Protein AF-A0A4Q4PNX0-F1 (afdb_monomer)

Sequence (276 aa):
MELFRDYTVEQALQHTYLMDIVLAFTSLHSASNASEASAVHEHVAAALHYQNRSITEFNETQSLVKISEESFDPVCLMTSLHTVATLVAALTPATPGEQLEPIVEIVKRVRTYALCLMDMVKGHRVWAEKSELKRITDSPTVLRIEEGHSFSADQMRELTDAILANIDLDDSETPFFRTTLEQLEKSYANNNGRSVISWLVLVEPIFFQKAELGETAALVILACWGTLSVILEDIWWSKYAGRRIVEELSSQLNGCDSRWNGIMQWCYKQARIHGL

Radius of gyration: 19.25 Å; Cα contacts (8 Å, |Δi|>4): 298; chains: 1; bounding box: 48×37×51 Å

Mean predicted aligned error: 5.27 Å

pLDDT: mean 89.48, std 10.84, range [45.41, 98.25]

Solvent-accessible surface area (backbone atoms only — not comparable to full-atom values): 14842 Å² total; per-residue (Å²): 99,64,72,59,52,54,53,52,52,58,48,21,77,77,30,67,31,36,34,26,36,52,51,13,43,53,24,43,54,50,22,76,69,45,85,49,64,68,55,20,24,53,21,41,52,50,15,53,52,24,43,51,46,15,53,49,50,45,54,66,56,45,82,77,51,75,90,41,77,85,49,44,60,56,50,51,52,38,43,53,46,47,26,52,37,52,46,46,54,64,66,47,64,49,48,94,87,56,76,68,73,60,66,64,59,53,51,51,55,30,27,52,39,49,42,52,48,50,50,49,44,63,77,38,42,76,48,47,72,67,32,67,65,46,54,52,66,69,27,65,76,52,51,65,64,66,87,72,65,88,65,49,76,66,59,53,48,52,51,48,51,55,53,46,65,60,42,56,82,45,70,87,53,37,68,61,53,49,55,51,44,52,39,39,51,48,22,21,57,78,46,78,50,37,42,51,71,63,19,56,66,63,52,60,73,65,54,53,54,41,34,71,72,60,37,61,71,45,49,49,51,50,30,46,53,18,28,47,33,35,68,42,34,102,41,72,65,40,36,49,44,12,30,48,46,33,58,59,48,45,68,75,53,56,90,50,70,73,80,50,47,67,61,51,53,50,33,34,61,73,46,64,60,82,91,130

InterPro domains:
  IPR053157 Sterol Uptake Control Transcription Regulator [PTHR47784] (3-267)

Organism: NCBI:txid119927

Structure (mmCIF, N/CA/C/O backbone):
data_AF-A0A4Q4PNX0-F1
#
_entry.id   AF-A0A4Q4PNX0-F1
#
loop_
_atom_site.group_PDB
_atom_site.id
_atom_site.type_symbol
_atom_site.label_atom_id
_atom_site.label_alt_id
_atom_site.label_comp_id
_atom_site.label_asym_id
_atom_site.label_entity_id
_atom_site.label_seq_id
_atom_site.pdbx_PDB_ins_code
_atom_site.Cartn_x
_atom_site.Cartn_y
_atom_site.Cartn_z
_atom_site.occupancy
_atom_site.B_iso_or_equiv
_atom_site.auth_seq_id
_atom_site.auth_comp_id
_atom_site.auth_asym_id
_atom_site.auth_atom_id
_atom_site.pdbx_PDB_model_num
ATOM 1 N N . MET A 1 1 ? -2.564 -12.761 12.593 1.00 62.00 1 MET A N 1
ATOM 2 C CA . MET A 1 1 ? -3.748 -12.141 11.957 1.00 62.00 1 MET A CA 1
ATOM 3 C C . MET A 1 1 ? -5.002 -12.253 12.819 1.00 62.00 1 MET A C 1
ATOM 5 O O . MET A 1 1 ? -5.692 -11.253 12.932 1.00 62.00 1 MET A O 1
ATOM 9 N N . GLU A 1 2 ? -5.287 -13.392 13.464 1.00 71.31 2 GLU A N 1
ATOM 10 C CA . GLU A 1 2 ? -6.499 -13.549 14.299 1.00 71.31 2 GLU A CA 1
ATOM 11 C C . GLU A 1 2 ? -6.568 -12.568 15.477 1.00 71.31 2 GLU A C 1
ATOM 13 O O . GLU A 1 2 ? -7.535 -11.828 15.562 1.00 71.31 2 GLU A O 1
ATOM 18 N N . LEU A 1 3 ? -5.505 -12.440 16.284 1.00 74.62 3 LEU A N 1
ATOM 19 C CA . LEU A 1 3 ? -5.456 -11.470 17.396 1.00 74.62 3 LEU A CA 1
ATOM 20 C C . LEU A 1 3 ? -5.754 -10.024 16.957 1.00 74.62 3 LEU A C 1
ATOM 22 O O . LEU A 1 3 ? -6.485 -9.307 17.628 1.00 74.62 3 LEU A O 1
ATOM 26 N N . PHE A 1 4 ? -5.210 -9.608 15.810 1.00 80.00 4 PHE A N 1
ATOM 27 C CA . PHE A 1 4 ? -5.442 -8.272 15.256 1.00 80.00 4 PHE A CA 1
ATOM 28 C C . PHE A 1 4 ? -6.890 -8.090 14.790 1.00 80.00 4 PHE A C 1
ATOM 30 O O . PHE A 1 4 ? -7.507 -7.063 15.068 1.00 80.00 4 PHE A O 1
ATOM 37 N N . ARG A 1 5 ? -7.442 -9.093 14.095 1.00 84.69 5 ARG A N 1
ATOM 38 C CA . ARG A 1 5 ? -8.838 -9.100 13.647 1.00 84.69 5 ARG A CA 1
ATOM 39 C C . ARG A 1 5 ? -9.789 -9.031 14.838 1.00 84.69 5 ARG A C 1
ATOM 41 O O . ARG A 1 5 ? -10.676 -8.187 14.843 1.00 84.69 5 ARG A O 1
ATOM 48 N N . ASP A 1 6 ? -9.599 -9.898 15.824 1.00 88.69 6 ASP A N 1
ATOM 49 C CA . ASP A 1 6 ? -10.513 -10.040 16.953 1.00 88.69 6 ASP A CA 1
ATOM 50 C C . ASP A 1 6 ? -10.515 -8.764 17.810 1.00 88.69 6 ASP A C 1
ATOM 52 O O . ASP A 1 6 ? -11.584 -8.234 18.109 1.00 88.69 6 ASP A O 1
ATOM 56 N N . TYR A 1 7 ? -9.335 -8.190 18.079 1.00 92.25 7 TYR A N 1
ATOM 57 C CA . TYR A 1 7 ? -9.222 -6.897 18.759 1.00 92.25 7 TYR A CA 1
ATOM 58 C C . TYR A 1 7 ? -9.883 -5.760 17.967 1.00 92.25 7 TYR A C 1
ATOM 60 O O . TYR A 1 7 ? -10.626 -4.957 18.526 1.00 92.25 7 TYR A O 1
ATOM 68 N N . THR A 1 8 ? -9.676 -5.709 16.647 1.00 92.62 8 THR A N 1
ATOM 69 C CA . THR A 1 8 ? -10.295 -4.684 15.791 1.00 92.62 8 THR A CA 1
ATOM 70 C C . THR A 1 8 ? -11.822 -4.771 15.830 1.00 92.62 8 THR A C 1
ATOM 72 O O . THR A 1 8 ? -12.490 -3.743 15.903 1.00 92.62 8 THR A O 1
ATOM 75 N N . VAL A 1 9 ? -12.385 -5.984 15.812 1.00 93.00 9 VAL A N 1
ATOM 76 C CA . VAL A 1 9 ? -13.836 -6.204 15.919 1.00 93.00 9 VAL A CA 1
ATOM 77 C C . VAL A 1 9 ? -14.357 -5.783 17.292 1.00 93.00 9 VAL A C 1
ATOM 79 O O . VAL A 1 9 ? -15.388 -5.119 17.364 1.00 93.00 9 VAL A O 1
ATOM 82 N N . GLU A 1 10 ? -13.647 -6.110 18.373 1.00 94.50 10 GLU A N 1
ATOM 83 C CA . GLU A 1 10 ? -14.020 -5.679 19.725 1.00 94.50 10 GLU A CA 1
ATOM 84 C C . GLU A 1 10 ? -14.077 -4.150 19.840 1.00 94.50 10 GLU A C 1
ATOM 86 O O . GLU A 1 10 ? -15.067 -3.607 20.332 1.00 94.50 10 GLU A O 1
ATOM 91 N N . GLN A 1 11 ? -13.061 -3.451 19.326 1.00 94.69 11 GLN A N 1
ATOM 92 C CA . GLN A 1 11 ? -13.038 -1.987 19.307 1.00 94.69 11 GLN A CA 1
ATOM 93 C C . GLN A 1 11 ? -14.143 -1.414 18.404 1.00 94.69 11 GLN A C 1
ATOM 95 O O . GLN A 1 11 ? -14.801 -0.440 18.767 1.00 94.69 11 GLN A O 1
ATOM 100 N N . ALA A 1 12 ? -14.406 -2.029 17.247 1.00 94.88 12 ALA A N 1
ATOM 101 C CA . ALA A 1 12 ? -15.453 -1.585 16.328 1.00 94.88 12 ALA A CA 1
ATOM 102 C C . ALA A 1 12 ? -16.851 -1.634 16.966 1.00 94.88 12 ALA A C 1
ATOM 104 O O . ALA A 1 12 ? -17.669 -0.752 16.725 1.00 94.88 12 ALA A O 1
ATOM 105 N N . LEU A 1 13 ? -17.130 -2.623 17.820 1.00 94.94 13 LEU A N 1
ATOM 106 C CA . LEU A 1 13 ? -18.407 -2.711 18.541 1.00 94.94 13 LEU A CA 1
ATOM 107 C C . LEU A 1 13 ? -18.620 -1.560 19.539 1.00 94.94 13 LEU A C 1
ATOM 109 O O . LEU A 1 13 ? -19.760 -1.285 19.909 1.00 94.94 13 LEU A O 1
ATOM 113 N N . GLN A 1 14 ? -17.546 -0.896 19.969 1.00 93.38 14 GLN A N 1
ATOM 114 C CA . GLN A 1 14 ? -17.582 0.220 20.919 1.00 93.38 14 GLN A CA 1
ATOM 115 C C . GLN A 1 14 ? -17.538 1.591 20.226 1.00 93.38 14 GLN A C 1
ATOM 117 O O . GLN A 1 14 ? -17.922 2.598 20.821 1.00 93.38 14 GLN A O 1
ATOM 122 N N . HIS A 1 15 ? -17.099 1.640 18.965 1.00 92.38 15 HIS A N 1
ATOM 123 C CA . HIS A 1 15 ? -16.857 2.876 18.226 1.00 92.38 15 HIS A CA 1
ATOM 124 C C . HIS A 1 15 ? -17.489 2.828 16.831 1.00 92.38 15 HIS A C 1
ATOM 126 O O . HIS A 1 15 ? -16.957 2.194 15.920 1.00 92.38 15 HIS A O 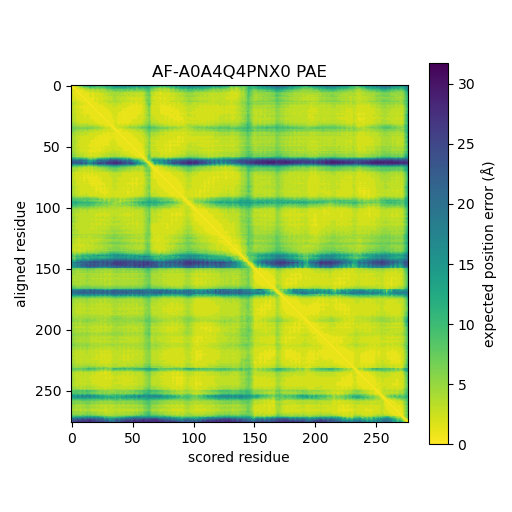1
ATOM 132 N N . THR A 1 16 ? -18.593 3.558 16.635 1.00 93.19 16 THR A N 1
ATOM 133 C CA . THR A 1 16 ? -19.356 3.567 15.371 1.00 93.19 16 THR A CA 1
ATOM 134 C C . THR A 1 16 ? -18.503 3.937 14.158 1.00 93.19 16 THR A C 1
ATOM 136 O O . THR A 1 16 ? -18.588 3.258 13.140 1.00 93.19 16 THR A O 1
ATOM 139 N N . TYR A 1 17 ? -17.624 4.941 14.271 1.00 93.88 17 TYR A N 1
ATOM 140 C CA . TYR A 1 17 ? -16.717 5.321 13.179 1.00 93.88 17 TYR A CA 1
ATOM 141 C C . TYR A 1 17 ? -15.802 4.158 12.757 1.00 93.88 17 TYR A C 1
ATOM 143 O O . TYR A 1 17 ? -15.576 3.919 11.572 1.00 93.88 17 TYR A O 1
ATOM 151 N N . LEU A 1 18 ? -15.317 3.371 13.725 1.00 95.50 18 LEU A N 1
ATOM 152 C CA . LEU A 1 18 ? -14.458 2.226 13.453 1.00 95.50 18 LEU A CA 1
ATOM 153 C C . LEU A 1 18 ? -15.264 1.079 12.829 1.00 95.50 18 LEU A C 1
ATOM 155 O O . LEU A 1 18 ? -14.784 0.431 11.900 1.00 95.50 18 LEU A O 1
ATOM 159 N N . MET A 1 19 ? -16.500 0.858 13.285 1.00 97.06 19 MET A N 1
ATOM 160 C CA . MET A 1 19 ? -17.413 -0.087 12.639 1.00 97.06 19 MET A CA 1
ATOM 161 C C . MET A 1 19 ? -17.673 0.288 11.180 1.00 97.06 19 MET A C 1
ATOM 163 O O . MET A 1 19 ? -17.564 -0.569 10.305 1.00 97.06 19 MET A O 1
ATOM 167 N N . ASP A 1 20 ? -17.957 1.560 10.900 1.00 97.75 20 ASP A N 1
ATOM 168 C CA . ASP A 1 20 ? -18.218 2.031 9.542 1.00 97.75 20 ASP A CA 1
ATOM 169 C C . ASP A 1 20 ? -17.012 1.757 8.624 1.00 97.75 20 ASP A C 1
ATOM 171 O O . ASP A 1 20 ? -17.170 1.140 7.570 1.00 97.75 20 ASP A O 1
ATOM 175 N N . ILE A 1 21 ? -15.775 2.075 9.025 1.00 97.69 21 ILE A N 1
ATOM 176 C CA . ILE A 1 21 ? -14.616 1.768 8.167 1.00 97.69 21 ILE A CA 1
ATOM 177 C C . ILE A 1 21 ? -14.330 0.258 8.036 1.00 97.69 21 ILE A C 1
ATOM 179 O O . ILE A 1 21 ? -13.861 -0.184 6.984 1.00 97.69 21 ILE A O 1
ATOM 183 N N . VAL A 1 22 ? -14.664 -0.567 9.037 1.00 97.44 22 VAL A N 1
ATOM 184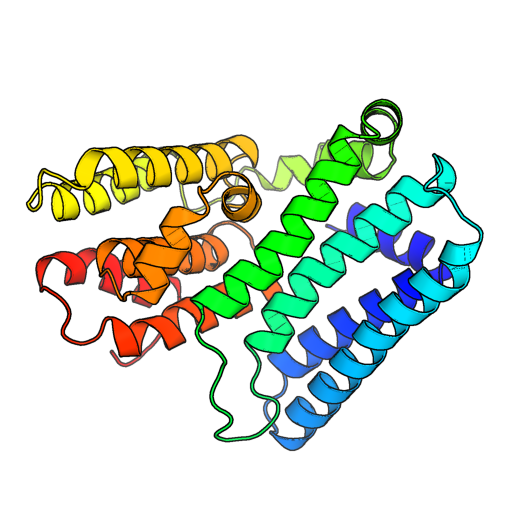 C CA . VAL A 1 22 ? -14.610 -2.040 8.918 1.00 97.44 22 VAL A CA 1
ATOM 185 C C . VAL A 1 22 ? -15.621 -2.546 7.879 1.00 97.44 22 VAL A C 1
ATOM 187 O O . VAL A 1 22 ? -15.288 -3.414 7.063 1.00 97.44 22 VAL A O 1
ATOM 190 N N . LEU A 1 23 ? -16.834 -1.987 7.850 1.00 98.06 23 LEU A N 1
ATOM 191 C CA . LEU A 1 23 ? -17.850 -2.304 6.841 1.00 98.06 23 LEU A CA 1
ATOM 192 C C . LEU A 1 23 ? -17.426 -1.840 5.443 1.00 98.06 23 LEU A C 1
ATOM 194 O O . LEU A 1 23 ? -17.623 -2.572 4.468 1.00 98.06 23 LEU A O 1
ATOM 198 N N . ALA A 1 24 ? -16.781 -0.676 5.338 1.00 98.19 24 ALA A N 1
ATOM 199 C CA . ALA A 1 24 ? -16.214 -0.199 4.082 1.00 98.19 24 ALA A CA 1
ATOM 200 C C . ALA A 1 24 ? -15.134 -1.153 3.552 1.00 98.19 24 ALA A C 1
ATOM 202 O O . ALA A 1 24 ? -15.189 -1.583 2.400 1.00 98.19 24 ALA A O 1
ATOM 203 N N . PHE A 1 25 ? -14.192 -1.551 4.410 1.00 96.62 25 PHE A N 1
ATOM 204 C CA . PHE A 1 25 ? -13.135 -2.503 4.068 1.00 96.62 25 PHE A CA 1
ATOM 205 C C . PHE A 1 25 ? -13.700 -3.867 3.640 1.00 96.62 25 PHE A C 1
ATOM 207 O O . PHE A 1 25 ? -13.246 -4.455 2.657 1.00 96.62 25 PHE A O 1
ATOM 214 N N . THR A 1 26 ? -14.738 -4.346 4.328 1.00 96.62 26 THR A N 1
ATOM 215 C CA . THR A 1 26 ? -15.442 -5.594 3.984 1.00 96.62 26 THR A CA 1
ATOM 216 C C . THR A 1 26 ? -16.161 -5.489 2.636 1.00 96.62 26 THR A C 1
ATOM 218 O O . THR A 1 26 ? -16.129 -6.426 1.832 1.00 96.62 26 THR A O 1
ATOM 221 N N . SER A 1 27 ? -16.774 -4.338 2.355 1.00 98.06 27 SER A N 1
ATOM 222 C CA . SER A 1 27 ? -17.423 -4.066 1.070 1.00 98.06 27 SER A CA 1
ATOM 223 C C . SER A 1 27 ? -16.395 -4.042 -0.065 1.00 98.06 27 SER A C 1
ATOM 225 O O . SER A 1 27 ? -16.607 -4.691 -1.081 1.00 98.06 27 SER A O 1
ATOM 227 N N . LEU A 1 28 ? -15.223 -3.428 0.131 1.00 97.81 28 LEU A N 1
ATOM 228 C CA . LEU A 1 28 ? -14.130 -3.447 -0.855 1.00 97.81 28 LEU A CA 1
ATOM 229 C C . LEU A 1 28 ? -13.565 -4.845 -1.096 1.00 97.81 28 LEU A C 1
ATOM 231 O O . LEU A 1 28 ? -13.286 -5.205 -2.237 1.00 97.81 28 LEU A O 1
ATOM 235 N N . HIS A 1 29 ? -13.433 -5.656 -0.045 1.00 96.25 29 HIS A N 1
ATOM 236 C CA . HIS A 1 29 ? -13.055 -7.055 -0.214 1.00 96.25 29 HIS A CA 1
ATOM 237 C C . HIS A 1 29 ? -14.083 -7.800 -1.078 1.00 96.25 29 HIS A C 1
ATOM 239 O O . HIS A 1 29 ? -13.706 -8.546 -1.982 1.00 96.25 29 HIS A O 1
ATOM 245 N N . SER A 1 30 ? -15.375 -7.554 -0.851 1.00 97.06 30 SER A N 1
ATOM 246 C CA . SER A 1 30 ? -16.456 -8.143 -1.649 1.00 97.06 30 SER A CA 1
ATOM 247 C C . SER A 1 30 ? -16.403 -7.663 -3.104 1.00 97.06 30 SER A C 1
ATOM 249 O O . SER A 1 30 ? -16.450 -8.490 -4.011 1.00 97.06 30 SER A O 1
ATOM 251 N N . ALA A 1 31 ? -16.188 -6.362 -3.337 1.00 96.06 31 ALA A N 1
ATOM 252 C CA . ALA A 1 31 ? -15.995 -5.793 -4.673 1.00 96.06 31 ALA A CA 1
ATOM 253 C C . ALA A 1 31 ? -14.809 -6.439 -5.408 1.00 96.06 31 ALA A C 1
ATOM 255 O O . ALA A 1 31 ? -14.945 -6.832 -6.561 1.00 96.06 31 ALA A O 1
ATOM 256 N N . SER A 1 32 ? -13.670 -6.622 -4.730 1.00 93.56 32 SER A N 1
ATOM 257 C CA . SER A 1 32 ? -12.453 -7.194 -5.330 1.00 93.56 32 SER A CA 1
ATOM 258 C C . SER A 1 32 ? -12.586 -8.662 -5.756 1.00 93.56 32 SER A C 1
ATOM 260 O O . SER A 1 32 ? -11.788 -9.143 -6.557 1.00 93.56 32 SER A O 1
ATOM 262 N N . ASN A 1 33 ? -13.584 -9.373 -5.220 1.00 93.50 33 ASN A N 1
ATOM 263 C CA . ASN A 1 33 ? -13.879 -10.766 -5.557 1.00 93.50 33 ASN A CA 1
ATOM 264 C C . ASN A 1 33 ? -15.117 -10.912 -6.458 1.00 93.50 33 ASN A C 1
ATOM 266 O O . ASN A 1 33 ? -15.418 -12.020 -6.907 1.00 93.50 33 ASN A O 1
ATOM 270 N N . ALA A 1 34 ? -15.862 -9.832 -6.702 1.00 93.12 34 ALA A N 1
ATOM 271 C CA . ALA A 1 34 ? -17.074 -9.880 -7.500 1.00 93.12 34 ALA A CA 1
ATOM 272 C C . ALA A 1 34 ? -16.738 -10.023 -8.991 1.00 93.12 34 ALA A C 1
ATOM 274 O O . ALA A 1 34 ? -15.851 -9.359 -9.518 1.00 93.12 34 ALA A O 1
ATOM 275 N N . SER A 1 35 ? -17.464 -10.906 -9.681 1.00 89.81 35 SER A N 1
ATOM 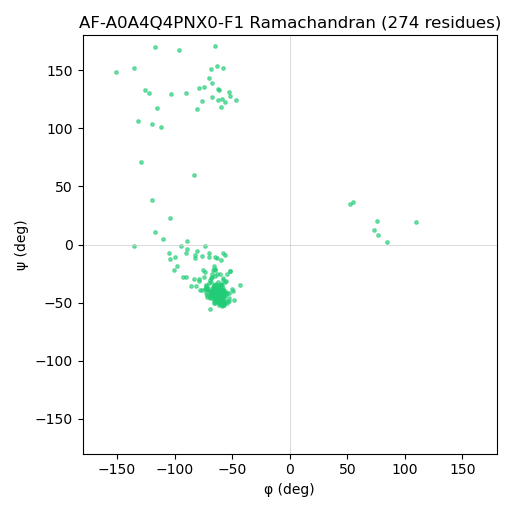276 C CA . SER A 1 35 ? -17.328 -11.095 -11.134 1.00 89.81 35 SER A CA 1
ATOM 277 C C . SER A 1 35 ? -18.310 -10.237 -11.936 1.00 89.81 35 SER A C 1
ATOM 279 O O . SER A 1 35 ? -18.025 -9.867 -13.070 1.00 89.81 35 SER A O 1
ATOM 281 N N . GLU A 1 36 ? -19.460 -9.905 -11.344 1.00 92.94 36 GLU A N 1
ATOM 282 C CA . GLU A 1 36 ? -20.518 -9.130 -11.992 1.00 92.94 36 GLU A CA 1
ATOM 283 C C . GLU A 1 36 ? -20.317 -7.630 -11.763 1.00 92.94 36 GLU A C 1
ATOM 285 O O . GLU A 1 36 ? -20.185 -7.179 -10.623 1.00 92.94 36 GLU A O 1
ATOM 290 N N . ALA A 1 37 ? -20.369 -6.838 -12.836 1.00 90.94 37 ALA A N 1
ATOM 291 C CA . ALA A 1 37 ? -20.155 -5.391 -12.767 1.00 90.94 37 ALA A CA 1
ATOM 292 C C . ALA A 1 37 ? -21.155 -4.673 -11.841 1.00 90.94 37 ALA A C 1
ATOM 294 O O . ALA A 1 37 ? -20.785 -3.719 -11.163 1.00 90.94 37 ALA A O 1
ATOM 295 N N . SER A 1 38 ? -22.407 -5.141 -11.772 1.00 92.75 38 SER A N 1
ATOM 296 C CA . SER A 1 38 ? -23.409 -4.585 -10.855 1.00 92.75 38 SER A CA 1
ATOM 297 C C . SER A 1 38 ? -23.042 -4.824 -9.389 1.00 92.75 38 SER A C 1
ATOM 299 O O . SER A 1 38 ? -23.172 -3.916 -8.577 1.00 92.75 38 SER A O 1
ATOM 301 N N . ALA A 1 39 ? -22.521 -6.009 -9.057 1.00 94.62 39 ALA A N 1
ATOM 302 C CA . ALA A 1 39 ? -22.091 -6.331 -7.699 1.00 94.62 39 ALA A CA 1
ATOM 303 C C . ALA A 1 39 ? -20.837 -5.538 -7.302 1.00 94.62 39 ALA A C 1
ATOM 305 O O . ALA A 1 39 ? -20.760 -5.033 -6.183 1.00 94.62 39 ALA A O 1
ATOM 306 N N . VAL A 1 40 ? -19.877 -5.368 -8.224 1.00 93.75 40 VAL A N 1
ATOM 307 C CA . VAL A 1 40 ? -18.722 -4.476 -8.013 1.00 93.75 40 VAL A CA 1
ATOM 308 C C . VAL A 1 40 ? -19.208 -3.062 -7.702 1.00 93.75 40 VAL A C 1
ATOM 310 O O . VAL A 1 40 ? -18.812 -2.492 -6.687 1.00 93.75 40 VAL A O 1
ATOM 313 N N . HIS A 1 41 ? -20.110 -2.525 -8.528 1.00 94.75 41 HIS A N 1
ATOM 314 C CA . HIS A 1 41 ? -20.667 -1.188 -8.349 1.00 94.75 41 HIS A CA 1
ATOM 315 C C . HIS A 1 41 ? -21.342 -1.013 -6.983 1.00 94.75 41 HIS A C 1
ATOM 317 O O . HIS A 1 41 ? -21.027 -0.074 -6.253 1.00 94.75 41 HIS A O 1
ATOM 323 N N . GLU A 1 42 ? -22.236 -1.933 -6.612 1.00 96.50 42 GLU A N 1
ATOM 324 C CA . GLU A 1 42 ? -22.947 -1.908 -5.330 1.00 96.50 42 GLU A CA 1
ATOM 325 C C . GLU A 1 42 ? -21.982 -1.932 -4.141 1.00 96.50 42 GLU A C 1
ATOM 327 O O . GLU A 1 42 ? -22.125 -1.149 -3.199 1.00 96.50 42 GLU A O 1
ATOM 332 N N . HIS A 1 43 ? -20.965 -2.793 -4.189 1.00 97.88 43 HIS A N 1
ATOM 333 C CA . HIS A 1 43 ? -19.988 -2.919 -3.117 1.00 97.88 43 HIS A CA 1
ATOM 334 C C . HIS A 1 43 ? -19.030 -1.725 -3.025 1.00 97.88 43 HIS A C 1
ATOM 336 O O . HIS A 1 43 ? -18.715 -1.295 -1.914 1.00 97.88 43 HIS A O 1
ATOM 342 N N . VAL A 1 44 ? -18.594 -1.148 -4.150 1.00 96.44 44 VAL A N 1
ATOM 343 C CA . VAL A 1 44 ? -17.790 0.085 -4.143 1.00 96.44 44 VAL A CA 1
ATOM 344 C C . VAL A 1 44 ? -18.621 1.262 -3.629 1.00 96.44 44 VAL A C 1
ATOM 346 O O . VAL A 1 44 ? -18.152 2.010 -2.772 1.00 96.44 44 VAL A O 1
ATOM 349 N N . ALA A 1 45 ? -19.877 1.398 -4.063 1.00 96.25 45 ALA A N 1
ATOM 350 C CA . ALA A 1 45 ? -20.778 2.437 -3.569 1.00 96.25 45 ALA A CA 1
ATOM 351 C C . ALA A 1 45 ? -21.022 2.309 -2.055 1.00 96.25 45 ALA A C 1
ATOM 353 O O . ALA A 1 45 ? -20.932 3.300 -1.326 1.00 96.25 45 ALA A O 1
ATOM 354 N N . ALA A 1 46 ? -21.258 1.088 -1.563 1.00 98.00 46 ALA A N 1
ATOM 355 C CA . ALA A 1 46 ? -21.373 0.815 -0.134 1.00 98.00 46 ALA A CA 1
ATOM 356 C C . ALA A 1 46 ? -20.079 1.166 0.615 1.00 98.00 46 ALA A C 1
ATOM 358 O O . ALA A 1 46 ? -20.130 1.803 1.667 1.00 98.00 46 ALA A O 1
ATOM 359 N N . ALA A 1 47 ? -18.918 0.810 0.061 1.00 98.00 47 ALA A N 1
ATOM 360 C CA . ALA A 1 47 ? -17.632 1.135 0.659 1.00 98.00 47 ALA A CA 1
ATOM 361 C C . ALA A 1 47 ? -17.417 2.642 0.812 1.00 98.00 47 ALA A C 1
ATOM 363 O O . ALA A 1 47 ? -17.069 3.095 1.900 1.00 98.00 47 ALA A O 1
ATOM 364 N N . LEU A 1 48 ? -17.666 3.418 -0.246 1.00 96.38 48 LEU A N 1
ATOM 365 C CA . LEU A 1 48 ? -17.540 4.877 -0.221 1.00 96.38 48 LEU A CA 1
ATOM 366 C C . LEU A 1 48 ? -18.524 5.511 0.768 1.00 96.38 48 LEU A C 1
ATOM 368 O O . LEU A 1 48 ? -18.156 6.423 1.508 1.00 96.38 48 LEU A O 1
ATOM 372 N N . HIS A 1 49 ? -19.758 5.002 0.829 1.00 97.62 49 HIS A N 1
ATOM 373 C CA . HIS A 1 49 ? -20.757 5.441 1.805 1.00 97.62 49 HIS A CA 1
ATOM 374 C C . HIS A 1 49 ? -20.274 5.243 3.244 1.00 97.62 49 HIS A C 1
ATOM 376 O O . HIS A 1 49 ? -20.252 6.193 4.026 1.00 97.62 49 HIS A O 1
ATOM 382 N N . TYR A 1 50 ? -19.840 4.032 3.589 1.00 98.25 50 TYR A N 1
ATOM 383 C CA . TYR A 1 50 ? -19.336 3.729 4.927 1.00 98.25 50 TYR A CA 1
ATOM 384 C C . TYR A 1 50 ? -18.031 4.469 5.249 1.00 98.25 50 TYR A C 1
ATOM 386 O O . TYR A 1 50 ? -17.850 4.935 6.370 1.00 98.25 50 TYR A O 1
ATOM 394 N N . GLN A 1 51 ? -17.143 4.655 4.271 1.00 96.50 51 GLN A N 1
ATOM 395 C CA . GLN A 1 51 ? -15.916 5.426 4.454 1.00 96.50 51 GLN A CA 1
ATOM 396 C C . GLN A 1 51 ? -16.220 6.894 4.789 1.00 96.50 51 GLN A C 1
ATOM 398 O O . GLN A 1 51 ? -15.652 7.444 5.732 1.00 96.50 51 GLN A O 1
ATOM 403 N N . ASN A 1 52 ? -17.148 7.518 4.060 1.00 95.56 52 ASN A N 1
ATOM 404 C CA . ASN A 1 52 ? -17.577 8.887 4.339 1.00 95.56 52 ASN A CA 1
ATOM 405 C C . ASN A 1 52 ? -18.244 8.993 5.713 1.00 95.56 52 ASN A C 1
ATOM 407 O O . ASN A 1 52 ? -17.921 9.900 6.476 1.00 95.56 52 ASN A O 1
ATOM 411 N N . ARG A 1 53 ? -19.116 8.038 6.059 1.00 96.12 53 ARG A N 1
ATOM 412 C CA . ARG A 1 53 ? -19.759 7.991 7.378 1.00 96.12 53 ARG A CA 1
ATOM 413 C C . ARG A 1 53 ? -18.760 7.860 8.521 1.00 96.12 53 ARG A C 1
ATOM 415 O O . ARG A 1 53 ? -18.875 8.620 9.471 1.00 96.12 53 ARG A O 1
ATOM 422 N N . SER A 1 54 ? -17.754 6.995 8.395 1.00 95.31 54 SER A N 1
ATOM 423 C CA . SER A 1 54 ? -16.676 6.866 9.385 1.00 95.31 54 SER A CA 1
ATOM 424 C C . SER A 1 54 ? -16.023 8.219 9.693 1.00 95.31 54 SER A C 1
ATOM 426 O O . SER A 1 54 ? -15.917 8.607 10.855 1.00 95.31 54 SER A O 1
ATOM 428 N N . ILE A 1 55 ? -15.663 8.988 8.656 1.00 91.94 55 ILE A N 1
ATOM 429 C CA . ILE A 1 55 ? -15.059 10.321 8.817 1.00 91.94 55 ILE A CA 1
ATOM 430 C C . ILE A 1 55 ? -16.053 11.317 9.418 1.00 91.94 55 ILE A C 1
ATOM 432 O O . ILE A 1 55 ? -15.678 12.086 10.302 1.00 91.94 55 ILE A O 1
ATOM 436 N N . THR A 1 56 ? -17.303 11.332 8.950 1.00 92.06 56 THR A N 1
ATOM 437 C CA . THR A 1 56 ? -18.340 12.233 9.471 1.00 92.06 56 THR A CA 1
ATOM 438 C C . THR A 1 56 ? -18.603 11.975 10.950 1.00 92.06 56 THR A C 1
ATOM 440 O O . THR A 1 56 ? -18.492 12.902 11.742 1.00 92.06 56 THR A O 1
ATOM 443 N N . GLU A 1 57 ? -18.859 10.727 11.338 1.00 89.06 57 GLU A N 1
ATOM 444 C CA . GLU A 1 57 ? -19.099 10.322 12.727 1.00 89.06 57 GLU A CA 1
ATOM 445 C C . GLU A 1 57 ? -17.898 10.648 13.616 1.00 89.06 57 GLU A C 1
ATOM 447 O O . GLU A 1 57 ? -18.046 11.192 14.714 1.00 89.06 57 GLU A O 1
ATOM 452 N N . PHE A 1 58 ? -16.684 10.376 13.127 1.00 88.00 58 PHE A N 1
ATOM 453 C CA . PHE A 1 58 ? -15.461 10.754 13.821 1.00 88.00 58 PHE A CA 1
ATOM 454 C C . PHE A 1 58 ? -15.400 12.270 14.044 1.00 88.00 58 PHE A C 1
ATOM 456 O O . PHE A 1 58 ? -15.238 12.709 15.180 1.00 88.00 58 PHE A O 1
ATOM 463 N N . ASN A 1 59 ? -15.612 13.075 13.000 1.00 86.00 59 ASN A N 1
ATOM 464 C CA . ASN A 1 59 ? -15.557 14.538 13.069 1.00 86.00 59 ASN A CA 1
ATOM 465 C C . ASN A 1 59 ? -16.664 15.150 13.945 1.00 86.00 59 ASN A C 1
ATOM 467 O O . ASN A 1 59 ? -16.408 16.093 14.696 1.00 86.00 59 ASN A O 1
ATOM 471 N N . GLU A 1 60 ? -17.886 14.621 13.878 1.00 81.94 60 GLU A N 1
ATOM 472 C CA . GLU A 1 60 ? -19.018 15.057 14.704 1.00 81.94 60 GLU A CA 1
ATOM 473 C C . GLU A 1 60 ? -18.739 14.794 16.187 1.00 81.94 60 GLU A C 1
ATOM 475 O O . GLU A 1 60 ? -18.913 15.683 17.029 1.00 81.94 60 GLU A O 1
ATOM 480 N N . THR A 1 61 ? -18.176 13.623 16.490 1.00 67.19 61 THR A N 1
ATOM 481 C CA . THR A 1 61 ? -17.711 13.264 17.836 1.00 67.19 61 THR A CA 1
ATOM 482 C C . THR A 1 61 ? -16.494 14.106 18.268 1.00 67.19 61 THR A C 1
ATOM 484 O O . THR A 1 61 ? -16.295 14.376 19.455 1.00 67.19 61 THR A O 1
ATOM 487 N N . GLN A 1 62 ? -15.682 14.583 17.317 1.00 64.00 62 GLN A N 1
ATOM 488 C CA . GLN A 1 62 ? -14.429 15.307 17.562 1.00 64.00 62 GLN A CA 1
ATOM 489 C C . GLN A 1 62 ? -14.555 16.799 17.859 1.00 64.00 62 GLN A C 1
ATOM 491 O O . GLN A 1 62 ? -13.584 17.393 18.334 1.00 64.00 62 GLN A O 1
ATOM 496 N N . SER A 1 63 ? -15.730 17.412 17.713 1.00 55.84 63 SER A N 1
ATOM 497 C CA . SER A 1 63 ? -15.937 18.751 18.287 1.00 55.84 63 SER A CA 1
ATOM 498 C C . SER A 1 63 ? -15.743 18.771 19.823 1.00 55.84 63 SER A C 1
ATOM 500 O O . SER A 1 63 ? -15.576 19.847 20.402 1.00 55.84 63 SER A O 1
ATOM 502 N N . LEU A 1 64 ? -15.683 17.596 20.484 1.00 50.03 64 LEU A N 1
ATOM 503 C CA . LEU A 1 64 ? -15.571 17.445 21.941 1.00 50.03 64 LEU A CA 1
ATOM 504 C C . LEU A 1 64 ? -14.550 16.397 22.458 1.00 50.03 64 LEU A C 1
ATOM 506 O O . LEU A 1 64 ? -14.371 16.317 23.674 1.00 50.03 64 LEU A O 1
ATOM 510 N N . VAL A 1 65 ? -13.827 15.642 21.615 1.00 53.62 65 VAL A N 1
ATOM 511 C CA . VAL A 1 65 ? -12.834 14.640 22.079 1.00 53.62 65 VAL A CA 1
ATOM 512 C C . VAL A 1 65 ? -11.429 14.963 21.566 1.00 53.62 65 VAL A C 1
ATOM 514 O O . VAL A 1 65 ? -11.084 14.706 20.416 1.00 53.62 65 VAL A O 1
ATOM 517 N N . LYS A 1 66 ? -10.574 15.495 22.450 1.00 70.50 66 LYS A N 1
ATOM 518 C CA . LYS A 1 66 ? -9.115 15.425 22.267 1.00 70.50 66 LYS A CA 1
ATOM 519 C C . LYS A 1 66 ? -8.725 13.947 22.265 1.00 70.50 66 LYS A C 1
ATOM 521 O O . LYS A 1 66 ? -9.173 13.242 23.168 1.00 70.50 66 LYS A O 1
ATOM 526 N N . ILE A 1 67 ? -7.897 13.502 21.310 1.00 82.44 67 ILE A N 1
ATOM 527 C CA . ILE A 1 67 ? -7.323 12.144 21.336 1.00 82.44 67 ILE A CA 1
ATOM 528 C C . ILE A 1 67 ? -6.801 11.891 22.754 1.00 82.44 67 ILE A C 1
ATOM 530 O O . ILE A 1 67 ? -6.038 12.691 23.304 1.00 82.44 67 ILE A O 1
ATOM 534 N N . SER A 1 68 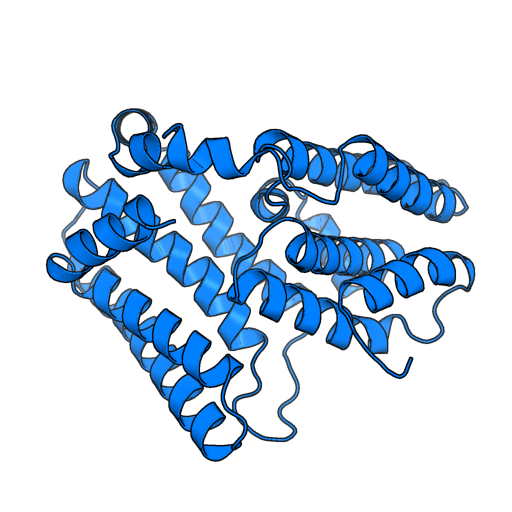? -7.295 10.817 23.350 1.00 87.69 68 SER A N 1
ATOM 535 C CA . SER A 1 68 ? -7.019 10.383 24.712 1.00 87.69 68 SER A CA 1
ATOM 536 C C . SER A 1 68 ? -6.321 9.030 24.679 1.00 87.69 68 SER A C 1
ATOM 538 O O . SER A 1 68 ? -6.281 8.370 23.643 1.00 87.69 68 SER A O 1
ATOM 540 N N . GLU A 1 69 ? -5.812 8.587 25.824 1.00 89.44 69 GLU A N 1
ATOM 541 C CA . GLU A 1 69 ? -5.225 7.249 25.952 1.00 89.44 69 GLU A CA 1
ATOM 542 C C . GLU A 1 69 ? -6.227 6.141 25.574 1.00 89.44 69 GLU A C 1
ATOM 544 O O . GLU A 1 69 ? -5.854 5.191 24.898 1.00 89.44 69 GLU A O 1
ATOM 549 N N . GLU A 1 70 ? -7.510 6.302 25.919 1.00 88.19 70 GLU A N 1
ATOM 550 C CA . GLU A 1 70 ? -8.576 5.330 25.615 1.00 88.19 70 GLU A CA 1
ATOM 551 C C . GLU A 1 70 ? -8.973 5.306 24.133 1.00 88.19 70 GLU A C 1
ATOM 553 O O . GLU A 1 70 ? -9.300 4.255 23.593 1.00 88.19 70 GLU A O 1
ATOM 558 N N . SER A 1 71 ? -8.943 6.459 23.458 1.00 88.50 71 SER A N 1
ATOM 559 C CA . SER A 1 71 ? -9.321 6.563 22.040 1.00 88.50 71 SER A CA 1
ATOM 560 C C . SER A 1 71 ? -8.147 6.347 21.084 1.00 88.50 71 SER A C 1
ATOM 562 O O . SER A 1 71 ? -8.356 6.255 19.876 1.00 88.50 71 SER A O 1
ATOM 564 N N . PHE A 1 72 ? -6.918 6.244 21.595 1.00 92.50 72 PHE A N 1
ATOM 565 C CA . PHE A 1 72 ? -5.713 6.144 20.776 1.00 92.50 72 PHE A CA 1
ATOM 566 C C . PHE A 1 72 ? -5.741 4.932 19.829 1.00 92.50 72 PHE A C 1
ATOM 568 O O . PHE A 1 72 ? -5.565 5.099 18.620 1.00 92.50 72 PHE A O 1
ATOM 575 N N . ASP A 1 73 ? -6.017 3.733 20.349 1.00 94.44 73 ASP A N 1
ATOM 576 C CA . ASP A 1 73 ? -6.032 2.498 19.552 1.00 94.44 73 ASP A CA 1
ATOM 577 C C . ASP A 1 73 ? -7.156 2.480 18.501 1.00 94.44 73 ASP A C 1
ATOM 579 O O . ASP A 1 73 ? -6.854 2.272 17.320 1.00 94.44 73 ASP A O 1
ATOM 583 N N . PRO A 1 74 ? -8.423 2.775 18.851 1.00 93.94 74 PRO A N 1
ATOM 584 C CA . PRO A 1 74 ? -9.502 2.914 17.875 1.00 93.94 74 PRO A CA 1
ATOM 585 C C . PRO A 1 74 ? -9.199 3.887 16.732 1.00 93.94 74 PRO A C 1
ATOM 587 O O . PRO A 1 74 ? -9.486 3.589 15.572 1.00 93.94 74 PRO A O 1
ATOM 590 N N . VAL A 1 75 ? -8.587 5.039 17.030 1.00 93.19 75 VAL A N 1
ATOM 591 C CA . VAL A 1 75 ? -8.256 6.046 16.012 1.00 93.19 75 VAL A CA 1
ATOM 592 C C . VAL A 1 75 ? -7.085 5.591 15.142 1.00 93.19 75 VAL A C 1
ATOM 594 O O . VAL A 1 75 ? -7.116 5.792 13.923 1.00 93.19 75 VAL A O 1
ATOM 597 N N . CYS A 1 76 ? -6.087 4.912 15.716 1.00 94.25 76 CYS A N 1
ATOM 598 C CA . CYS A 1 76 ? -5.015 4.268 14.951 1.00 94.25 76 CYS A CA 1
ATOM 599 C C . CYS A 1 76 ? -5.567 3.208 13.990 1.00 94.25 76 CYS A C 1
ATOM 601 O O . CYS A 1 76 ? -5.206 3.203 12.809 1.00 94.25 76 CYS A O 1
ATOM 603 N N . LEU A 1 77 ? -6.468 2.344 14.466 1.00 95.06 77 LEU A N 1
ATOM 604 C CA . LEU A 1 77 ? -7.127 1.319 13.655 1.00 95.06 77 LEU A CA 1
ATOM 605 C C . LEU A 1 77 ? -7.952 1.941 12.532 1.00 95.06 77 LEU A C 1
ATOM 607 O O . LEU A 1 77 ? -7.789 1.562 11.372 1.00 95.06 77 LEU A O 1
ATOM 611 N N . MET A 1 78 ? -8.780 2.935 12.860 1.00 94.25 78 MET A N 1
ATOM 612 C CA . MET A 1 78 ? -9.601 3.645 11.885 1.00 94.25 78 MET A CA 1
ATOM 613 C C . MET A 1 78 ? -8.723 4.269 10.793 1.00 94.25 78 MET A C 1
ATOM 615 O O . MET A 1 78 ? -8.957 4.044 9.608 1.00 94.25 78 MET A O 1
ATOM 619 N N . THR A 1 79 ? -7.671 4.995 11.177 1.00 94.00 79 THR A N 1
ATOM 620 C CA . THR A 1 79 ? -6.752 5.657 10.235 1.00 94.00 79 THR A CA 1
ATOM 621 C C . THR A 1 79 ? -6.023 4.643 9.346 1.00 94.00 79 THR A C 1
ATOM 623 O O . THR A 1 79 ? -5.885 4.845 8.136 1.00 94.00 79 THR A O 1
ATOM 626 N N . SER A 1 80 ? -5.602 3.513 9.919 1.00 93.44 80 SER A N 1
ATOM 627 C CA . SER A 1 80 ? -4.962 2.421 9.176 1.00 93.44 80 SER A CA 1
ATOM 628 C C . SER A 1 80 ? -5.921 1.804 8.153 1.00 93.44 80 SER A C 1
ATOM 630 O O . SER A 1 80 ? -5.566 1.643 6.985 1.00 93.44 80 SER A O 1
ATOM 632 N N . LEU A 1 81 ? -7.166 1.524 8.552 1.00 95.38 81 LEU A N 1
ATOM 633 C CA . LEU A 1 81 ? -8.190 0.995 7.652 1.00 95.38 81 LEU A CA 1
ATOM 634 C C . LEU A 1 81 ? -8.585 2.008 6.573 1.00 95.38 81 LEU A C 1
ATOM 636 O O . LEU A 1 81 ? -8.760 1.612 5.427 1.00 95.38 81 LEU A O 1
ATOM 640 N N . HIS A 1 82 ? -8.639 3.307 6.880 1.00 95.19 82 HIS A N 1
ATOM 641 C CA . HIS A 1 82 ? -8.840 4.355 5.875 1.00 95.19 82 HIS A CA 1
ATOM 642 C C . HIS A 1 82 ? -7.713 4.409 4.848 1.00 95.19 82 HIS A C 1
ATOM 644 O O . HIS A 1 82 ? -7.994 4.582 3.662 1.00 95.19 82 HIS A O 1
ATOM 650 N N . THR A 1 83 ? -6.463 4.225 5.277 1.00 94.38 83 THR A N 1
ATOM 651 C CA . THR A 1 83 ? -5.299 4.170 4.379 1.00 94.38 83 THR A CA 1
ATOM 652 C C . THR A 1 83 ? -5.491 3.069 3.335 1.00 94.38 83 THR A C 1
ATOM 654 O O . THR A 1 83 ? -5.396 3.319 2.132 1.00 94.38 83 THR A O 1
ATOM 657 N N . VAL A 1 84 ? -5.842 1.863 3.788 1.00 94.62 84 VAL A N 1
ATOM 658 C CA . VAL A 1 84 ? -6.038 0.700 2.914 1.00 94.62 84 VAL A CA 1
ATOM 659 C C . VAL A 1 84 ? -7.315 0.819 2.081 1.00 94.62 84 VAL A C 1
ATOM 661 O O . VAL A 1 84 ? -7.286 0.577 0.877 1.00 94.62 84 VAL A O 1
ATOM 664 N N . ALA A 1 85 ? -8.431 1.222 2.690 1.00 96.12 85 ALA A N 1
ATOM 665 C CA . ALA A 1 85 ? -9.709 1.367 2.001 1.00 96.12 85 ALA A CA 1
ATOM 666 C C . ALA A 1 85 ? -9.630 2.419 0.889 1.00 96.12 85 ALA A C 1
ATOM 668 O O . ALA A 1 85 ? -10.115 2.176 -0.209 1.00 96.12 85 ALA A O 1
ATOM 669 N N . THR A 1 86 ? -8.947 3.543 1.130 1.00 95.00 86 THR A N 1
ATOM 670 C CA . THR A 1 86 ? -8.715 4.574 0.105 1.00 95.00 86 THR A CA 1
ATOM 671 C C . THR A 1 86 ? -7.919 4.020 -1.072 1.00 95.00 86 THR A C 1
ATOM 673 O O . THR A 1 86 ? -8.295 4.253 -2.218 1.00 95.00 86 THR A O 1
ATOM 676 N N . LEU A 1 87 ? -6.847 3.265 -0.802 1.00 95.69 87 LEU A N 1
ATOM 677 C CA . LEU A 1 87 ? -6.033 2.644 -1.846 1.00 95.69 87 LEU A CA 1
ATOM 678 C C . LEU A 1 87 ? -6.861 1.666 -2.689 1.00 95.69 87 LEU A C 1
ATOM 680 O O . LEU A 1 87 ? -6.857 1.744 -3.913 1.00 95.69 87 LEU A O 1
ATOM 684 N N . VAL A 1 88 ? -7.584 0.750 -2.041 1.00 96.12 88 VAL A N 1
ATOM 685 C CA . VAL A 1 88 ? -8.351 -0.286 -2.743 1.00 96.12 88 VAL A CA 1
ATOM 686 C C . VAL A 1 88 ? -9.536 0.311 -3.500 1.00 96.12 88 VAL A C 1
ATOM 688 O O . VAL A 1 88 ? -9.755 -0.071 -4.647 1.00 96.12 88 VAL A O 1
ATOM 691 N N . ALA A 1 89 ? -10.271 1.255 -2.906 1.00 95.06 89 ALA A N 1
ATOM 692 C CA . ALA A 1 89 ? -11.385 1.932 -3.567 1.00 95.06 89 ALA A CA 1
ATOM 693 C C . ALA A 1 89 ? -10.917 2.655 -4.835 1.00 95.06 89 ALA A C 1
ATOM 695 O O . ALA A 1 89 ? -11.492 2.451 -5.897 1.00 95.06 89 ALA A O 1
ATOM 696 N N . ALA A 1 90 ? -9.820 3.414 -4.751 1.00 94.75 90 ALA A N 1
ATOM 697 C CA . ALA A 1 90 ? -9.277 4.147 -5.892 1.00 94.75 90 ALA A CA 1
ATOM 698 C C . ALA A 1 90 ? -8.720 3.238 -7.002 1.00 94.75 90 ALA A C 1
ATOM 700 O O . ALA A 1 90 ? -8.618 3.666 -8.144 1.00 94.75 90 ALA A O 1
ATOM 701 N N . LEU A 1 91 ? -8.361 1.990 -6.686 1.00 94.88 91 LEU A N 1
ATOM 702 C CA . LEU A 1 91 ? -7.876 1.001 -7.656 1.00 94.88 91 LEU A CA 1
ATOM 703 C C . LEU A 1 91 ? -8.979 0.076 -8.194 1.00 94.88 91 LEU A C 1
ATOM 705 O O . LEU A 1 91 ? -8.694 -0.783 -9.035 1.00 94.88 91 LEU A O 1
ATOM 709 N N . THR A 1 92 ? -10.218 0.233 -7.720 1.00 93.69 92 THR A N 1
ATOM 710 C CA . THR A 1 92 ? -11.370 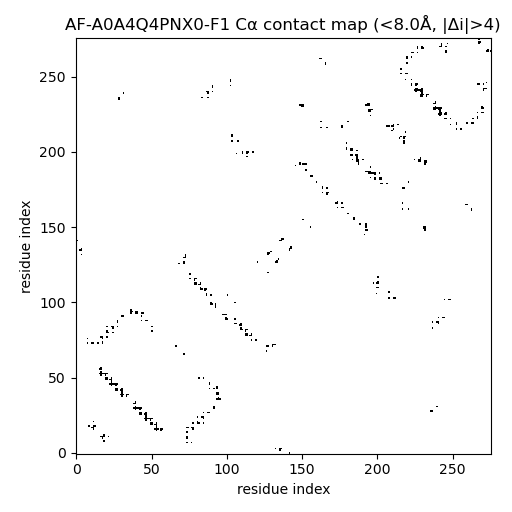-0.592 -8.100 1.00 93.69 92 THR A CA 1
ATOM 711 C C . THR A 1 92 ? -12.359 0.245 -8.909 1.00 93.69 92 THR A C 1
ATOM 713 O O . THR A 1 92 ? -13.121 1.001 -8.311 1.00 93.69 92 THR A O 1
ATOM 716 N N . PRO A 1 93 ? -12.381 0.109 -10.249 1.00 89.88 93 PRO A N 1
ATOM 717 C CA . PRO A 1 93 ? -13.373 0.776 -11.086 1.00 89.88 93 PRO A CA 1
ATOM 718 C C . PRO A 1 93 ? -14.788 0.394 -10.631 1.00 89.88 93 PRO A C 1
ATOM 720 O O . PRO A 1 93 ? -15.131 -0.789 -10.596 1.00 89.88 93 PRO A O 1
ATOM 723 N N . ALA A 1 94 ? -15.610 1.380 -10.276 1.00 87.38 94 ALA A N 1
ATOM 724 C CA . ALA A 1 94 ? -16.987 1.162 -9.846 1.00 87.38 94 ALA A CA 1
ATOM 725 C C . ALA A 1 94 ? -17.905 0.843 -11.030 1.00 87.38 94 ALA A C 1
ATOM 727 O O . ALA A 1 94 ? -18.983 0.279 -10.840 1.00 87.38 94 ALA A O 1
ATOM 728 N N . THR A 1 95 ? -17.513 1.226 -12.247 1.00 87.81 95 THR A N 1
ATOM 729 C CA . THR A 1 95 ? -18.261 0.941 -13.476 1.00 87.81 95 THR A CA 1
ATOM 730 C C . THR A 1 95 ? -17.353 0.455 -14.611 1.00 87.81 95 THR A C 1
ATOM 732 O O . THR A 1 95 ? -16.172 0.809 -14.661 1.00 87.81 95 THR A O 1
ATOM 735 N N . PRO A 1 96 ? -17.870 -0.361 -15.553 1.00 83.00 96 PRO A N 1
ATOM 736 C CA . PRO A 1 96 ? -17.090 -0.795 -16.708 1.00 83.00 96 PRO A CA 1
ATOM 737 C C . PRO A 1 96 ? -16.601 0.395 -17.542 1.00 83.00 96 PRO A C 1
ATOM 739 O O . PRO A 1 96 ? -17.401 1.208 -18.000 1.00 83.00 96 PRO A O 1
ATOM 742 N N . GLY A 1 97 ? -15.290 0.466 -17.776 1.00 81.44 97 GLY A N 1
ATOM 743 C CA . GLY A 1 97 ? -14.668 1.527 -18.575 1.00 81.44 97 GLY A CA 1
ATOM 744 C C . GLY A 1 97 ? -14.355 2.816 -17.812 1.00 81.44 97 GLY A C 1
ATOM 745 O O . GLY A 1 97 ? -13.852 3.758 -18.422 1.00 81.44 97 GLY A O 1
ATOM 746 N N . GLU A 1 98 ? -14.612 2.867 -16.503 1.00 86.81 98 GLU A N 1
ATOM 747 C CA . GLU A 1 98 ? -14.128 3.952 -15.652 1.00 86.81 98 GLU A CA 1
ATOM 748 C C . GLU A 1 98 ? -12.596 3.973 -15.646 1.00 86.81 98 GLU A C 1
ATOM 750 O O . GLU A 1 98 ? -11.940 2.970 -15.354 1.00 86.81 98 GLU A O 1
ATOM 755 N N . GLN A 1 99 ? -12.031 5.124 -16.009 1.00 86.50 99 GLN A N 1
ATOM 756 C CA . GLN A 1 99 ? -10.593 5.346 -15.949 1.00 86.50 99 GLN A CA 1
ATOM 757 C C . GLN A 1 99 ? -10.193 5.647 -14.514 1.00 86.50 99 GLN A C 1
ATOM 759 O O . GLN A 1 99 ? -10.829 6.462 -13.844 1.00 86.50 99 GLN A O 1
ATOM 764 N N . LEU A 1 100 ? -9.120 5.005 -14.064 1.00 89.31 100 LEU A N 1
ATOM 765 C CA . LEU A 1 100 ? -8.549 5.320 -12.769 1.00 89.31 100 LEU A CA 1
ATOM 766 C C . LEU A 1 100 ? -7.927 6.718 -12.781 1.00 89.31 100 LEU A C 1
ATOM 768 O O . LEU A 1 100 ? -7.411 7.192 -13.795 1.00 89.31 100 LEU A O 1
ATOM 772 N N . GLU A 1 101 ? -7.921 7.352 -11.611 1.00 90.38 101 GLU A N 1
ATOM 773 C CA . GLU A 1 101 ? -7.011 8.466 -11.366 1.00 90.38 101 GLU A CA 1
ATOM 774 C C . GLU A 1 101 ? -5.554 8.003 -11.579 1.00 90.38 101 GLU A C 1
ATOM 776 O O . GLU A 1 101 ? -5.240 6.828 -11.353 1.00 90.38 101 GLU A O 1
ATOM 781 N N . PRO A 1 102 ? -4.631 8.904 -11.966 1.00 93.19 102 PRO A N 1
ATOM 782 C CA . PRO A 1 102 ? -3.223 8.551 -12.081 1.00 93.19 102 PRO A CA 1
ATOM 783 C C . PRO A 1 102 ? -2.707 7.898 -10.793 1.00 93.19 102 PRO A C 1
ATOM 785 O O . PRO A 1 102 ? -2.890 8.438 -9.701 1.00 93.19 102 PRO A O 1
ATOM 788 N N . ILE A 1 103 ? -2.011 6.762 -10.919 1.00 95.25 103 ILE A N 1
ATOM 789 C CA . ILE A 1 103 ? -1.493 5.990 -9.774 1.00 95.25 103 ILE A CA 1
ATOM 790 C C . ILE A 1 103 ? -0.715 6.864 -8.789 1.00 95.25 103 ILE A C 1
ATOM 792 O O . ILE A 1 103 ? -0.837 6.691 -7.578 1.00 95.25 103 ILE A O 1
ATOM 796 N N . VAL A 1 104 ? 0.054 7.831 -9.292 1.00 95.56 104 VAL A N 1
ATOM 797 C CA . VAL A 1 104 ? 0.843 8.738 -8.454 1.00 95.56 104 VAL A CA 1
ATOM 798 C C . VAL A 1 104 ? -0.047 9.566 -7.516 1.00 95.56 104 VAL A C 1
ATOM 800 O O . VAL A 1 104 ? 0.274 9.698 -6.335 1.00 95.56 104 VAL A O 1
ATOM 803 N N . GLU A 1 105 ? -1.202 10.043 -7.987 1.00 95.06 105 GLU A N 1
ATOM 804 C CA . GLU A 1 105 ? -2.167 10.789 -7.166 1.00 95.06 105 GLU A CA 1
ATOM 805 C C . GLU A 1 105 ? -2.851 9.897 -6.127 1.00 95.06 105 GLU A C 1
ATOM 807 O O . GLU A 1 105 ? -2.998 10.286 -4.963 1.00 95.06 105 GLU A O 1
ATOM 812 N N . ILE A 1 106 ? -3.196 8.664 -6.512 1.00 95.50 106 ILE A N 1
ATOM 813 C CA . ILE A 1 106 ? -3.742 7.666 -5.585 1.00 95.50 106 ILE A CA 1
ATOM 814 C C . ILE A 1 106 ? -2.740 7.408 -4.453 1.00 95.50 106 ILE A C 1
ATOM 816 O O . ILE A 1 106 ? -3.084 7.493 -3.272 1.00 95.50 106 ILE A O 1
ATOM 820 N N . VAL A 1 107 ? -1.475 7.150 -4.793 1.00 95.69 107 VAL A N 1
ATOM 821 C CA . VAL A 1 107 ? -0.419 6.865 -3.813 1.00 95.69 107 VAL A CA 1
ATOM 822 C C . VAL A 1 107 ? -0.127 8.084 -2.929 1.00 95.69 107 VAL A C 1
ATOM 824 O O . VAL A 1 107 ? 0.052 7.922 -1.720 1.00 95.69 107 VAL A O 1
ATOM 827 N N . LYS A 1 108 ? -0.159 9.313 -3.465 1.00 95.31 108 LYS A N 1
ATOM 828 C CA . LYS A 1 108 ? -0.053 10.550 -2.665 1.00 95.31 108 LYS A CA 1
ATOM 829 C C . LYS A 1 108 ? -1.175 10.673 -1.638 1.00 95.31 108 LYS A C 1
ATOM 831 O O . LYS A 1 108 ? -0.914 11.036 -0.491 1.00 95.31 108 LYS A O 1
ATOM 836 N N . ARG A 1 109 ? -2.413 10.338 -2.011 1.00 94.06 109 ARG A N 1
ATOM 837 C CA . ARG A 1 109 ? -3.557 10.352 -1.086 1.00 94.06 109 ARG A CA 1
ATOM 838 C C . ARG A 1 109 ? -3.372 9.347 0.050 1.00 94.06 109 ARG A C 1
ATOM 840 O O . ARG A 1 109 ? -3.593 9.678 1.212 1.00 94.06 109 ARG A O 1
ATOM 847 N N . VAL A 1 110 ? -2.909 8.143 -0.275 1.00 94.88 110 VAL A N 1
ATOM 848 C CA . VAL A 1 110 ? -2.605 7.085 0.704 1.00 94.88 110 VAL A CA 1
ATOM 849 C C . VAL A 1 110 ? -1.461 7.506 1.628 1.00 94.88 110 VAL A C 1
ATOM 851 O O . VAL A 1 110 ? -1.543 7.315 2.843 1.00 94.88 110 VAL A O 1
ATOM 854 N N . ARG A 1 111 ? -0.433 8.163 1.082 1.00 95.25 111 ARG A N 1
ATOM 855 C CA . ARG A 1 111 ? 0.665 8.746 1.858 1.00 95.25 111 ARG A CA 1
ATOM 856 C C . ARG A 1 111 ? 0.169 9.748 2.897 1.00 95.25 111 ARG A C 1
ATOM 858 O O . ARG A 1 111 ? 0.671 9.714 4.014 1.00 95.25 111 ARG A O 1
ATOM 865 N N . THR A 1 112 ? -0.811 10.595 2.583 1.00 94.00 112 THR A N 1
ATOM 866 C CA . THR A 1 112 ? -1.373 11.543 3.562 1.00 94.00 112 THR A CA 1
ATOM 867 C C . THR A 1 112 ? -1.916 10.829 4.799 1.00 94.00 112 THR A C 1
ATOM 869 O O . THR A 1 112 ? -1.549 11.194 5.913 1.00 94.00 112 THR A O 1
ATOM 872 N N . TYR A 1 113 ? -2.708 9.766 4.629 1.00 93.06 113 TYR A N 1
ATOM 873 C CA . TYR A 1 113 ? -3.204 8.987 5.769 1.00 93.06 113 TYR A CA 1
ATOM 874 C C . TYR A 1 113 ? -2.073 8.302 6.550 1.00 93.06 113 TYR A C 1
ATOM 876 O O . TYR A 1 113 ? -2.078 8.314 7.782 1.00 93.06 113 TYR A O 1
ATOM 884 N N . ALA A 1 114 ? -1.075 7.755 5.850 1.00 93.81 114 ALA A N 1
ATOM 885 C CA . ALA A 1 114 ? 0.077 7.122 6.487 1.00 93.81 114 ALA A CA 1
ATOM 886 C C . ALA A 1 114 ? 0.922 8.123 7.303 1.00 93.81 114 ALA A C 1
ATOM 888 O O . ALA A 1 114 ? 1.385 7.796 8.398 1.00 93.81 114 ALA A O 1
ATOM 889 N N . LEU A 1 115 ? 1.087 9.355 6.805 1.00 94.94 115 LEU A N 1
ATOM 890 C CA . LEU A 1 115 ? 1.730 10.451 7.534 1.00 94.94 115 LEU A CA 1
ATOM 891 C C . LEU A 1 115 ? 0.920 10.833 8.779 1.00 94.94 115 LEU A C 1
ATOM 893 O O . LEU A 1 115 ? 1.499 10.907 9.859 1.00 94.94 115 LEU A O 1
ATOM 897 N N . CYS A 1 116 ? -0.407 10.973 8.668 1.00 92.00 116 CYS A N 1
ATOM 898 C CA . CYS A 1 116 ? -1.275 11.246 9.818 1.00 92.00 116 CYS A CA 1
ATOM 899 C C . CYS A 1 116 ? -1.148 10.174 10.910 1.00 92.00 116 CYS A C 1
ATOM 901 O O . CYS A 1 116 ? -1.029 10.504 12.091 1.00 92.00 116 CYS A O 1
ATOM 903 N N . LEU A 1 117 ? -1.131 8.893 10.526 1.00 92.19 117 LEU A N 1
ATOM 904 C CA . LEU A 1 117 ? -0.941 7.786 11.464 1.00 92.19 117 LEU A CA 1
ATOM 905 C C . LEU A 1 117 ? 0.419 7.872 12.166 1.00 92.19 117 LEU A C 1
ATOM 907 O O . LEU A 1 117 ? 0.498 7.751 13.388 1.00 92.19 117 LEU A O 1
ATOM 911 N N . MET A 1 118 ? 1.492 8.106 11.409 1.00 92.75 118 MET A N 1
ATOM 912 C CA . MET A 1 118 ? 2.827 8.244 11.984 1.00 92.75 118 MET A CA 1
ATOM 913 C C . MET A 1 118 ? 2.920 9.446 12.933 1.00 92.75 118 MET A C 1
ATOM 915 O O . MET A 1 118 ? 3.520 9.321 14.002 1.00 92.75 118 MET A O 1
ATOM 919 N N . ASP A 1 119 ? 2.362 10.596 12.559 1.00 92.25 119 ASP A N 1
ATOM 920 C CA . ASP A 1 119 ? 2.382 11.800 13.389 1.00 92.25 119 ASP A CA 1
ATOM 921 C C . ASP A 1 119 ? 1.609 11.581 14.691 1.00 92.25 119 ASP A C 1
ATOM 923 O O . ASP A 1 119 ? 2.088 11.965 15.759 1.00 92.25 119 ASP A O 1
ATOM 927 N N . MET A 1 120 ? 0.478 10.873 14.634 1.00 90.69 120 MET A N 1
ATOM 928 C CA . MET A 1 120 ? -0.275 10.463 15.818 1.00 90.69 120 MET A CA 1
ATOM 929 C C . MET A 1 120 ? 0.550 9.537 16.725 1.00 90.69 120 MET A C 1
ATOM 931 O O . MET A 1 120 ? 0.664 9.791 17.924 1.00 90.69 120 MET A O 1
ATOM 935 N N . VAL A 1 121 ? 1.193 8.507 16.168 1.00 92.06 121 VAL A N 1
ATOM 936 C CA . VAL A 1 121 ? 2.050 7.586 16.938 1.00 92.06 121 VAL A CA 1
ATOM 937 C C . VAL A 1 121 ? 3.232 8.321 17.581 1.00 92.06 121 VAL A C 1
ATOM 939 O O . VAL A 1 121 ? 3.549 8.084 18.747 1.00 92.06 121 VAL A O 1
ATOM 942 N N . LYS A 1 122 ? 3.877 9.245 16.857 1.00 92.94 122 LYS A N 1
ATOM 943 C CA . LYS A 1 122 ? 5.000 10.042 17.378 1.00 92.94 122 LYS A CA 1
ATOM 944 C C . LYS A 1 122 ? 4.555 11.042 18.444 1.00 92.94 122 LYS A C 1
ATOM 946 O O . LYS A 1 122 ? 5.203 11.143 19.485 1.00 92.94 122 LYS A O 1
ATOM 951 N N . GLY A 1 123 ? 3.465 11.765 18.193 1.00 92.38 123 GLY A N 1
ATOM 952 C CA . GLY A 1 123 ? 2.912 12.769 19.103 1.00 92.38 123 GLY A CA 1
ATOM 953 C C . GLY A 1 123 ? 2.403 12.170 20.415 1.00 92.38 123 GLY A C 1
ATOM 954 O O . GLY A 1 123 ? 2.462 12.825 21.454 1.00 92.38 123 GLY A O 1
ATOM 955 N N . HIS A 1 124 ? 1.991 10.901 20.387 1.00 92.94 124 HIS A N 1
ATOM 956 C CA . HIS A 1 124 ? 1.440 10.178 21.532 1.00 92.94 124 HIS A CA 1
ATOM 957 C C . HIS A 1 124 ? 2.266 8.942 21.904 1.00 92.94 124 HIS A C 1
ATOM 959 O O . HIS A 1 124 ? 1.728 7.913 22.309 1.00 92.94 124 HIS A O 1
ATOM 965 N N . ARG A 1 125 ? 3.598 9.048 21.813 1.00 93.44 125 ARG A N 1
ATOM 966 C CA . ARG A 1 125 ? 4.533 7.929 22.012 1.00 93.44 125 ARG A CA 1
ATOM 967 C C . ARG A 1 125 ? 4.289 7.113 23.289 1.00 93.44 125 ARG A C 1
ATOM 969 O O . ARG A 1 125 ? 4.383 5.895 23.245 1.00 93.44 125 ARG A O 1
ATOM 976 N N . VAL A 1 126 ? 3.966 7.761 24.413 1.00 94.88 126 VAL A N 1
ATOM 977 C CA . VAL A 1 126 ? 3.704 7.063 25.690 1.00 94.88 126 VAL A CA 1
ATOM 978 C C . VAL A 1 126 ? 2.478 6.150 25.595 1.00 94.88 126 VAL A C 1
ATOM 980 O O . VAL A 1 126 ? 2.498 5.055 26.149 1.00 94.88 126 VAL A O 1
ATOM 983 N N . TRP A 1 127 ? 1.426 6.580 24.894 1.00 95.00 127 TRP A N 1
ATOM 984 C CA . TRP A 1 127 ? 0.235 5.759 24.653 1.00 95.00 127 TRP A CA 1
ATOM 985 C C . TRP A 1 127 ? 0.545 4.655 23.644 1.00 95.00 127 TRP A C 1
ATOM 987 O O . TRP A 1 127 ? 0.218 3.500 23.888 1.00 95.00 127 TRP A O 1
ATOM 997 N N . ALA A 1 128 ? 1.288 4.979 22.583 1.00 93.44 128 ALA A N 1
ATOM 998 C CA . ALA A 1 128 ? 1.726 4.005 21.588 1.00 93.44 128 ALA A CA 1
ATOM 999 C C . ALA A 1 128 ? 2.607 2.886 22.170 1.00 93.44 128 ALA A C 1
ATOM 1001 O O . ALA A 1 128 ? 2.529 1.752 21.723 1.00 93.44 128 ALA A O 1
ATOM 1002 N N . GLU A 1 129 ? 3.454 3.173 23.160 1.00 93.56 129 GLU A N 1
ATOM 1003 C CA . GLU A 1 129 ? 4.287 2.152 23.813 1.00 93.56 129 GLU A CA 1
ATOM 1004 C C . GLU A 1 129 ? 3.480 1.233 24.745 1.00 93.56 129 GLU A C 1
ATOM 1006 O O . GLU A 1 129 ? 3.903 0.107 25.005 1.00 93.56 129 GLU A O 1
ATOM 1011 N N . LYS A 1 130 ? 2.327 1.696 25.242 1.00 93.50 130 LYS A N 1
ATOM 1012 C CA . LYS A 1 130 ? 1.452 0.948 26.159 1.00 93.50 130 LYS A CA 1
ATOM 1013 C C . LYS A 1 130 ? 0.259 0.283 25.475 1.00 93.50 130 LYS A C 1
ATOM 1015 O O . LYS A 1 130 ? -0.433 -0.493 26.133 1.00 93.50 130 LYS A O 1
ATOM 1020 N N . SER A 1 131 ? 0.002 0.606 24.211 1.00 93.56 131 SER A N 1
ATOM 1021 C CA . SER A 1 131 ? -1.207 0.193 23.509 1.00 93.56 131 SER A CA 1
ATOM 1022 C C . SER A 1 131 ? -1.338 -1.316 23.356 1.00 93.56 131 SER A C 1
ATOM 1024 O O . SER A 1 131 ? -0.348 -2.053 23.265 1.00 93.56 131 SER A O 1
ATOM 1026 N N . GLU A 1 132 ? -2.581 -1.784 23.252 1.00 92.62 132 GLU A N 1
ATOM 1027 C CA . GLU A 1 132 ? -2.832 -3.182 22.921 1.00 92.62 132 GLU A CA 1
ATOM 1028 C C . GLU A 1 132 ? -2.415 -3.457 21.472 1.00 92.62 132 GLU A C 1
ATOM 1030 O O . GLU A 1 132 ? -1.866 -4.520 21.185 1.00 92.62 132 GLU A O 1
ATOM 1035 N N . LEU A 1 133 ? -2.535 -2.466 20.577 1.00 89.94 133 LEU A N 1
ATOM 1036 C CA . LEU A 1 133 ? -1.992 -2.555 19.218 1.00 89.94 133 LEU A CA 1
ATOM 1037 C C . LEU A 1 133 ? -0.501 -2.897 19.200 1.00 89.94 133 LEU A C 1
ATOM 1039 O O . LEU A 1 133 ? -0.112 -3.834 18.502 1.00 89.94 133 LEU A O 1
ATOM 1043 N N . LYS A 1 134 ? 0.324 -2.201 19.996 1.00 89.56 134 LYS A N 1
ATOM 1044 C CA . LYS A 1 134 ? 1.764 -2.480 20.121 1.00 89.56 134 LYS A CA 1
ATOM 1045 C C . LYS A 1 134 ? 2.008 -3.907 20.602 1.00 89.56 134 LYS A C 1
ATOM 1047 O O . LYS A 1 134 ? 2.848 -4.619 20.053 1.00 89.56 134 LYS A O 1
ATOM 1052 N N . ARG A 1 135 ? 1.252 -4.351 21.609 1.00 88.75 135 ARG A N 1
ATOM 1053 C CA . ARG A 1 135 ? 1.364 -5.709 22.162 1.00 88.75 135 ARG A CA 1
ATOM 1054 C C . ARG A 1 135 ? 0.985 -6.783 21.144 1.00 88.75 135 ARG A C 1
ATOM 1056 O O . ARG A 1 135 ? 1.648 -7.817 21.079 1.00 88.75 135 ARG A O 1
ATOM 1063 N N . ILE A 1 136 ? -0.049 -6.542 20.339 1.00 86.19 136 ILE A N 1
ATOM 1064 C CA . ILE A 1 136 ? -0.468 -7.447 19.266 1.00 86.19 136 ILE A CA 1
ATOM 1065 C C . ILE A 1 136 ? 0.597 -7.500 18.168 1.00 86.19 136 ILE A C 1
ATOM 1067 O O . ILE A 1 136 ? 0.947 -8.599 17.734 1.00 86.19 136 ILE A O 1
ATOM 1071 N N . THR A 1 137 ? 1.136 -6.356 17.731 1.00 81.38 137 THR A N 1
ATOM 1072 C CA . THR A 1 137 ? 2.166 -6.312 16.678 1.00 81.38 137 THR A CA 1
ATOM 1073 C C . THR A 1 137 ? 3.479 -6.955 17.111 1.00 81.38 137 THR A C 1
ATOM 1075 O O . THR A 1 137 ? 4.122 -7.615 16.301 1.00 81.38 137 THR A O 1
ATOM 1078 N N . ASP A 1 138 ? 3.841 -6.826 18.388 1.00 83.31 138 ASP A N 1
ATOM 1079 C CA . ASP A 1 138 ? 5.046 -7.437 18.961 1.00 83.31 138 ASP A CA 1
ATOM 1080 C C . ASP A 1 138 ? 4.850 -8.924 19.321 1.00 83.31 138 ASP A C 1
ATOM 1082 O O . ASP A 1 138 ? 5.789 -9.597 19.751 1.00 83.31 138 ASP A O 1
ATOM 1086 N N . SER A 1 139 ? 3.629 -9.459 19.195 1.00 79.12 139 SER A N 1
ATOM 1087 C CA . SER A 1 139 ? 3.318 -10.824 19.617 1.00 79.12 139 SER A CA 1
ATOM 1088 C C . SER A 1 139 ? 4.125 -11.852 18.816 1.00 79.12 139 SER A C 1
ATOM 1090 O O . SER A 1 139 ? 4.092 -11.826 17.580 1.00 79.12 139 SER A O 1
ATOM 1092 N N . PRO A 1 140 ? 4.744 -12.855 19.474 1.00 68.06 140 PRO A N 1
ATOM 1093 C CA . PRO A 1 140 ? 5.469 -13.929 18.801 1.00 68.06 140 PRO A CA 1
ATOM 1094 C C . PRO A 1 140 ? 4.640 -14.676 17.758 1.00 68.06 140 PRO A C 1
ATOM 1096 O O . PRO A 1 140 ? 5.203 -15.243 16.838 1.00 68.06 140 PRO A O 1
ATOM 1099 N N . THR A 1 141 ? 3.310 -14.698 17.874 1.00 67.06 141 THR A N 1
ATOM 1100 C CA . THR A 1 141 ? 2.424 -15.330 16.878 1.00 67.06 141 THR A CA 1
ATOM 1101 C C . THR A 1 141 ? 2.338 -14.515 15.590 1.00 67.06 141 THR A C 1
ATOM 1103 O O . THR A 1 141 ? 2.225 -15.078 14.505 1.00 67.06 141 THR A O 1
ATOM 1106 N N . VAL A 1 142 ? 2.374 -13.184 15.700 1.00 64.81 142 VAL A N 1
ATOM 1107 C CA . VAL A 1 142 ? 2.452 -12.297 14.537 1.00 64.81 142 VAL A CA 1
ATOM 1108 C C . VAL A 1 142 ? 3.845 -12.393 13.933 1.00 64.81 142 VAL A C 1
ATOM 1110 O O . VAL A 1 142 ? 3.939 -12.541 12.720 1.00 64.81 142 VAL A O 1
ATOM 1113 N N . LEU A 1 143 ? 4.888 -12.393 14.765 1.00 61.09 143 LEU A N 1
ATOM 1114 C CA . LEU A 1 143 ? 6.284 -12.515 14.348 1.00 61.09 143 LEU A CA 1
ATOM 1115 C C . LEU A 1 143 ? 6.578 -13.870 13.669 1.00 61.09 143 LEU A C 1
ATOM 1117 O O . LEU A 1 143 ? 6.993 -13.881 12.524 1.00 61.09 143 LEU A O 1
ATOM 1121 N N . ARG A 1 144 ? 6.194 -15.016 14.251 1.00 51.28 144 ARG A N 1
ATOM 1122 C CA . ARG A 1 144 ? 6.455 -16.391 13.747 1.00 51.28 144 ARG A CA 1
ATOM 1123 C C . ARG A 1 144 ? 5.939 -16.750 12.346 1.00 51.28 144 ARG A C 1
ATOM 1125 O O . ARG A 1 144 ? 6.270 -17.820 11.848 1.00 51.28 144 ARG A O 1
ATOM 1132 N N . ILE A 1 145 ? 5.163 -15.889 11.689 1.00 52.75 145 ILE A N 1
ATOM 1133 C CA . ILE A 1 145 ? 4.897 -15.995 10.239 1.00 52.75 145 ILE A CA 1
ATOM 1134 C C . ILE A 1 145 ? 6.215 -15.819 9.420 1.00 52.75 145 ILE A C 1
ATOM 1136 O O . ILE A 1 145 ? 6.261 -16.171 8.246 1.00 52.75 145 ILE A O 1
ATOM 1140 N N . GLU A 1 146 ? 7.292 -15.368 10.078 1.00 51.94 146 GLU A N 1
ATOM 1141 C CA . GLU A 1 146 ? 8.679 -15.119 9.638 1.00 51.94 146 GLU A CA 1
ATOM 1142 C C . GLU A 1 146 ? 9.357 -16.165 8.729 1.00 51.94 146 GLU A C 1
ATOM 1144 O O . GLU A 1 146 ? 10.152 -15.784 7.874 1.00 51.94 146 GLU A O 1
ATOM 1149 N N . GLU A 1 147 ? 9.102 -17.468 8.866 1.00 49.84 147 GLU A N 1
ATOM 1150 C CA . GLU A 1 147 ? 9.965 -18.491 8.232 1.00 49.84 147 GLU A CA 1
ATOM 1151 C C . GLU A 1 147 ? 9.546 -18.898 6.801 1.00 49.84 147 GLU A C 1
ATOM 1153 O O . GLU A 1 147 ? 10.167 -19.772 6.196 1.00 49.84 147 GLU A O 1
ATOM 1158 N N . GLY A 1 148 ? 8.506 -18.274 6.234 1.00 51.25 148 GLY A N 1
ATOM 1159 C CA . GLY A 1 148 ? 7.918 -18.661 4.941 1.00 51.25 148 GLY A CA 1
ATOM 1160 C C . GLY A 1 148 ? 8.133 -17.694 3.769 1.00 51.25 148 GLY A C 1
ATOM 1161 O O . GLY A 1 148 ? 7.550 -17.911 2.704 1.00 51.25 148 GLY A O 1
ATOM 1162 N N . HIS A 1 149 ? 8.899 -16.611 3.934 1.00 61.41 149 HIS A N 1
ATOM 1163 C CA . HIS A 1 149 ? 8.995 -15.573 2.902 1.00 61.41 149 HIS A CA 1
ATOM 1164 C C . HIS A 1 149 ? 9.889 -15.999 1.729 1.00 61.41 149 HIS A C 1
ATOM 1166 O O . HIS A 1 149 ? 11.066 -16.307 1.889 1.00 61.41 149 HIS A O 1
ATOM 1172 N N . SER A 1 150 ? 9.323 -15.977 0.518 1.00 70.81 150 SER A N 1
ATOM 1173 C CA . SER A 1 150 ? 10.041 -16.326 -0.719 1.00 70.81 150 SER A CA 1
ATOM 1174 C C . SER A 1 150 ? 11.007 -15.246 -1.225 1.00 70.81 150 SER A C 1
ATOM 1176 O O . SER A 1 150 ? 11.754 -15.508 -2.166 1.00 70.81 150 SER A O 1
ATOM 1178 N N . PHE A 1 151 ? 10.967 -14.046 -0.634 1.00 88.06 151 PHE A N 1
ATOM 1179 C CA . PHE A 1 151 ? 11.785 -12.898 -1.017 1.00 88.06 151 PHE A CA 1
ATOM 1180 C C . PHE A 1 151 ? 12.733 -12.534 0.131 1.00 88.06 151 PHE A C 1
ATOM 1182 O O . PHE A 1 151 ? 12.277 -12.225 1.229 1.00 88.06 151 PHE A O 1
ATOM 1189 N N . SER A 1 152 ? 14.040 -12.630 -0.105 1.00 91.12 152 SER A N 1
ATOM 1190 C CA . SER A 1 152 ? 15.092 -12.430 0.892 1.00 91.12 152 SER A CA 1
ATOM 1191 C C . SER A 1 152 ? 15.660 -11.007 0.869 1.00 91.12 152 SER A C 1
ATOM 1193 O O . SER A 1 152 ? 15.457 -10.239 -0.071 1.00 91.12 152 SER A O 1
ATOM 1195 N N . ALA A 1 153 ? 16.436 -10.658 1.901 1.00 92.00 153 ALA A N 1
ATOM 1196 C CA . ALA A 1 153 ? 17.167 -9.390 1.936 1.00 92.00 153 ALA A CA 1
ATOM 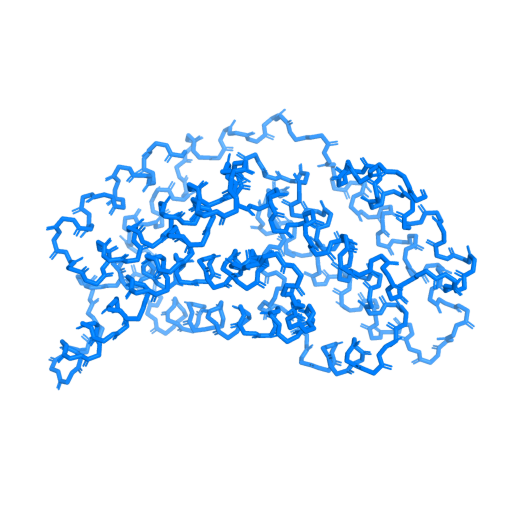1197 C C . ALA A 1 153 ? 18.206 -9.267 0.803 1.00 92.00 153 ALA A C 1
ATOM 1199 O O . ALA A 1 153 ? 18.429 -8.167 0.303 1.00 92.00 153 ALA A O 1
ATOM 1200 N N . ASP A 1 154 ? 18.804 -10.382 0.372 1.00 94.06 154 ASP A N 1
ATOM 1201 C CA . ASP A 1 154 ? 19.733 -10.392 -0.763 1.00 94.06 154 ASP A CA 1
ATOM 1202 C C . ASP A 1 154 ? 18.991 -10.111 -2.072 1.00 94.06 154 ASP A C 1
ATOM 1204 O O . ASP A 1 154 ? 19.429 -9.272 -2.848 1.00 94.06 154 ASP A O 1
ATOM 1208 N N . GLN A 1 155 ? 17.810 -10.708 -2.271 1.00 94.88 155 GLN A N 1
ATOM 1209 C CA . GLN A 1 155 ? 16.969 -10.421 -3.440 1.00 94.88 155 GLN A CA 1
ATOM 1210 C C . GLN A 1 155 ? 16.472 -8.970 -3.455 1.00 94.88 155 GLN A C 1
ATOM 1212 O O . GLN A 1 155 ? 16.344 -8.372 -4.523 1.00 94.88 155 GLN A O 1
ATOM 1217 N N . MET A 1 156 ? 16.213 -8.385 -2.281 1.00 95.75 156 MET A N 1
ATOM 1218 C CA . MET A 1 156 ? 15.888 -6.964 -2.162 1.00 95.75 156 MET A CA 1
ATOM 1219 C C . MET A 1 156 ? 17.052 -6.083 -2.636 1.00 95.75 156 MET A C 1
ATOM 1221 O O . MET A 1 156 ? 16.827 -5.151 -3.403 1.00 95.75 156 MET A O 1
ATOM 1225 N N . ARG A 1 157 ? 18.286 -6.406 -2.228 1.00 96.31 157 ARG A N 1
ATOM 1226 C CA . ARG A 1 157 ? 19.493 -5.679 -2.645 1.00 96.31 157 ARG A CA 1
ATOM 1227 C C . ARG A 1 157 ? 19.810 -5.870 -4.128 1.00 96.31 157 ARG A C 1
ATOM 1229 O O . ARG A 1 157 ? 20.120 -4.913 -4.821 1.00 96.31 157 ARG A O 1
ATOM 1236 N N . GLU A 1 158 ? 19.668 -7.087 -4.644 1.00 96.62 158 GLU A N 1
ATOM 1237 C CA . GLU A 1 158 ? 19.829 -7.364 -6.076 1.00 96.62 158 GLU A CA 1
ATOM 1238 C C . GLU A 1 158 ? 18.847 -6.542 -6.925 1.00 96.62 158 GLU A C 1
ATOM 1240 O O . GLU A 1 158 ? 19.214 -6.038 -7.987 1.00 96.62 158 GLU A O 1
ATOM 1245 N N . LEU A 1 159 ? 17.605 -6.370 -6.455 1.00 96.75 159 LEU A N 1
ATOM 1246 C CA . LEU A 1 159 ? 16.607 -5.539 -7.125 1.00 96.75 159 LEU A CA 1
ATOM 1247 C C . LEU A 1 159 ? 17.005 -4.056 -7.134 1.00 96.75 159 LEU A C 1
ATOM 1249 O O . LEU A 1 159 ? 16.911 -3.413 -8.180 1.00 96.75 159 LEU A O 1
ATOM 1253 N N . THR A 1 160 ? 17.433 -3.498 -6.000 1.00 96.75 160 THR A N 1
ATOM 1254 C CA . THR A 1 160 ? 17.824 -2.081 -5.919 1.00 96.75 160 THR A CA 1
ATOM 1255 C C . THR A 1 160 ? 19.090 -1.789 -6.719 1.00 96.75 160 THR A C 1
ATOM 1257 O O . THR A 1 160 ? 19.113 -0.807 -7.464 1.00 96.75 160 THR A O 1
ATOM 1260 N N . ASP A 1 161 ? 20.087 -2.673 -6.667 1.00 95.38 161 ASP A N 1
ATOM 1261 C CA . ASP A 1 161 ? 21.307 -2.585 -7.474 1.00 95.38 161 ASP A CA 1
ATOM 1262 C C . ASP A 1 161 ? 20.988 -2.646 -8.975 1.00 95.38 161 ASP A C 1
ATOM 1264 O O . ASP A 1 161 ? 21.518 -1.856 -9.758 1.00 95.38 161 ASP A O 1
ATOM 1268 N N . ALA A 1 162 ? 20.071 -3.528 -9.389 1.00 94.94 162 ALA A N 1
ATOM 1269 C CA . ALA A 1 162 ? 19.633 -3.612 -10.780 1.00 94.94 162 ALA A CA 1
ATOM 1270 C C . ALA A 1 162 ? 18.916 -2.335 -11.250 1.00 94.94 162 ALA A C 1
ATOM 1272 O O . ALA A 1 162 ? 19.113 -1.904 -12.388 1.00 94.94 162 ALA A O 1
ATOM 1273 N N . ILE A 1 163 ? 18.093 -1.712 -10.398 1.00 94.88 163 ILE A N 1
ATOM 1274 C CA . ILE A 1 163 ? 17.458 -0.424 -10.717 1.00 94.88 163 ILE A CA 1
ATOM 1275 C C . ILE A 1 163 ? 18.535 0.655 -10.867 1.00 94.88 163 ILE A C 1
ATOM 1277 O O . ILE A 1 163 ? 18.546 1.354 -11.877 1.00 94.88 163 ILE A O 1
ATOM 1281 N N . LEU A 1 164 ? 19.473 0.759 -9.922 1.00 93.75 164 LEU A N 1
ATOM 1282 C CA . LEU A 1 164 ? 20.534 1.771 -9.952 1.00 93.75 164 LEU A CA 1
ATOM 1283 C C . LEU A 1 164 ? 21.458 1.634 -11.156 1.00 93.75 164 LEU A C 1
ATOM 1285 O O . LEU A 1 164 ? 21.728 2.632 -11.815 1.00 93.75 164 LEU A O 1
ATOM 1289 N N . ALA A 1 165 ? 21.857 0.413 -11.509 1.00 92.19 165 ALA A N 1
ATOM 1290 C CA . ALA A 1 165 ? 22.674 0.164 -12.693 1.00 92.19 165 ALA A CA 1
ATOM 1291 C C . ALA A 1 165 ? 22.008 0.671 -13.985 1.00 92.19 165 ALA A C 1
ATOM 1293 O O . ALA A 1 165 ? 22.695 1.081 -14.920 1.00 92.19 165 ALA A O 1
ATOM 1294 N N . ASN A 1 166 ? 20.671 0.670 -14.038 1.00 90.06 166 ASN A N 1
ATOM 1295 C CA . ASN A 1 166 ? 19.931 1.247 -15.154 1.00 90.06 166 ASN A CA 1
ATOM 1296 C C . ASN A 1 166 ? 19.843 2.776 -15.078 1.00 90.06 166 ASN A C 1
ATOM 1298 O O . ASN A 1 166 ? 19.793 3.399 -16.132 1.00 90.06 166 ASN A O 1
ATOM 1302 N N . ILE A 1 167 ? 19.846 3.386 -13.887 1.00 88.88 167 ILE A N 1
ATOM 1303 C CA . ILE A 1 167 ? 19.811 4.850 -13.693 1.00 88.88 167 ILE A CA 1
ATOM 1304 C C . ILE A 1 167 ? 21.170 5.487 -13.978 1.00 88.88 167 ILE A C 1
ATOM 1306 O O . ILE A 1 167 ? 21.194 6.520 -14.632 1.00 88.88 167 ILE A O 1
ATOM 1310 N N . ASP A 1 168 ? 22.274 4.843 -13.584 1.00 74.88 168 ASP A N 1
ATOM 1311 C CA . ASP A 1 168 ? 23.661 5.346 -13.669 1.00 74.88 168 ASP A CA 1
ATOM 1312 C C . ASP A 1 168 ? 24.128 5.752 -15.082 1.00 74.88 168 ASP A C 1
ATOM 1314 O O . ASP A 1 168 ? 25.171 6.380 -15.246 1.00 74.88 168 ASP A O 1
ATOM 1318 N N . LEU A 1 169 ? 23.343 5.456 -16.119 1.00 63.34 169 LEU A N 1
ATOM 1319 C CA . LEU A 1 169 ? 23.528 6.017 -17.460 1.00 63.34 169 LEU A CA 1
ATOM 1320 C C . LEU A 1 169 ? 23.192 7.527 -17.541 1.00 63.34 169 LEU A C 1
ATOM 1322 O O . LEU A 1 169 ? 23.493 8.153 -18.555 1.00 63.34 169 LEU A O 1
ATOM 1326 N N . ASP A 1 170 ? 22.580 8.094 -16.497 1.00 63.34 170 ASP A N 1
ATOM 1327 C CA . ASP A 1 170 ? 22.127 9.483 -16.354 1.00 63.34 170 ASP A CA 1
ATOM 1328 C C . ASP A 1 170 ? 22.656 10.065 -15.016 1.00 63.34 170 ASP A C 1
ATOM 1330 O O . ASP A 1 170 ? 21.940 10.214 -14.024 1.00 63.34 170 ASP A O 1
ATOM 1334 N N . ASP A 1 171 ? 23.974 10.301 -14.973 1.00 68.69 171 ASP A N 1
ATOM 1335 C CA . ASP A 1 171 ? 24.818 10.547 -13.779 1.00 68.69 171 ASP A CA 1
ATOM 1336 C C . ASP A 1 171 ? 24.311 11.656 -12.822 1.00 68.69 171 ASP A C 1
ATOM 1338 O O . ASP A 1 171 ? 24.623 11.656 -11.631 1.00 68.69 171 ASP A O 1
ATOM 1342 N N . SER A 1 172 ? 23.488 12.605 -13.292 1.00 77.88 172 SER A N 1
ATOM 1343 C CA . SER A 1 172 ? 22.991 13.709 -12.455 1.00 77.88 172 SER A CA 1
ATOM 1344 C C . SER A 1 172 ? 21.901 13.314 -11.454 1.00 77.88 172 SER A C 1
ATOM 1346 O O . SER A 1 172 ? 21.786 13.951 -10.408 1.00 77.88 172 SER A O 1
ATOM 1348 N N . GLU A 1 173 ? 21.109 12.278 -11.741 1.00 79.25 173 GLU A N 1
ATOM 1349 C CA . GLU A 1 173 ? 19.932 11.909 -10.932 1.00 79.25 173 GLU A CA 1
ATOM 1350 C C . GLU A 1 173 ? 20.169 10.673 -10.046 1.00 79.25 173 GLU A C 1
ATOM 1352 O O . GLU A 1 173 ? 19.407 10.412 -9.107 1.00 79.25 173 GLU A O 1
ATOM 1357 N N . THR A 1 174 ? 21.259 9.935 -10.285 1.00 87.06 174 THR A N 1
ATOM 1358 C CA . THR A 1 174 ? 21.654 8.746 -9.513 1.00 87.06 174 THR A CA 1
ATOM 1359 C C . THR A 1 174 ? 21.619 8.948 -7.994 1.00 87.06 174 THR A C 1
ATOM 1361 O O . THR A 1 174 ? 21.053 8.091 -7.306 1.00 87.06 174 THR A O 1
ATOM 1364 N N . PRO A 1 175 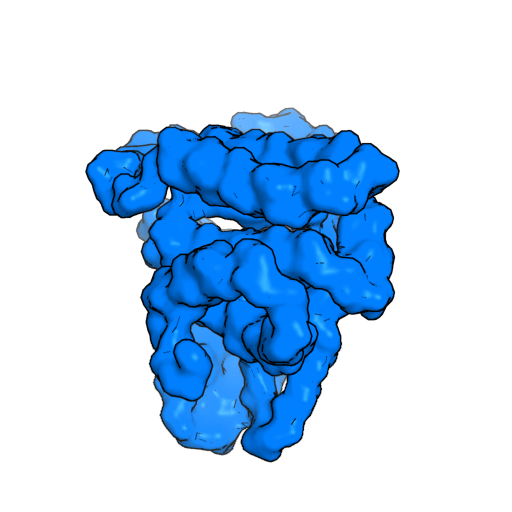? 22.183 10.031 -7.412 1.00 92.12 175 PRO A N 1
ATOM 1365 C CA . PRO A 1 175 ? 22.214 10.184 -5.957 1.00 92.12 175 PRO A CA 1
ATOM 1366 C C . PRO A 1 175 ? 20.816 10.228 -5.329 1.00 92.12 175 PRO A C 1
ATOM 1368 O O . PRO A 1 175 ? 20.588 9.615 -4.287 1.00 92.12 175 PRO A O 1
ATOM 1371 N N . PHE A 1 176 ? 19.866 10.897 -5.986 1.00 94.31 176 PHE A N 1
ATOM 1372 C CA . PHE A 1 176 ? 18.490 11.012 -5.508 1.00 94.31 176 PHE A CA 1
ATOM 1373 C C . PHE A 1 176 ? 17.772 9.653 -5.500 1.00 94.31 176 PHE A C 1
ATOM 1375 O O . PHE A 1 176 ? 17.167 9.250 -4.498 1.00 94.31 176 PHE A O 1
ATOM 1382 N N . PHE A 1 177 ? 17.861 8.910 -6.606 1.00 95.44 177 PHE A N 1
ATOM 1383 C CA . PHE A 1 177 ? 17.215 7.603 -6.702 1.00 95.44 177 PHE A CA 1
ATOM 1384 C C . PHE A 1 177 ? 17.875 6.552 -5.804 1.00 95.44 177 PHE A C 1
ATOM 1386 O O . PHE A 1 177 ? 17.175 5.696 -5.264 1.00 95.44 177 PHE A O 1
ATOM 1393 N N . ARG A 1 178 ? 19.185 6.661 -5.552 1.00 95.75 178 ARG A N 1
ATOM 1394 C CA . ARG A 1 178 ? 19.887 5.848 -4.549 1.00 95.75 178 ARG A CA 1
ATOM 1395 C C . ARG A 1 178 ? 19.286 6.029 -3.164 1.00 95.75 178 ARG A C 1
ATOM 1397 O O . ARG A 1 178 ? 18.870 5.044 -2.564 1.00 95.75 178 ARG A O 1
ATOM 1404 N N . THR A 1 179 ? 19.134 7.267 -2.700 1.00 96.69 179 THR A N 1
ATOM 1405 C CA . THR A 1 179 ? 18.489 7.540 -1.406 1.00 96.69 179 THR A CA 1
ATOM 1406 C C . THR A 1 179 ? 17.043 7.032 -1.365 1.00 96.69 179 THR A C 1
ATOM 1408 O O . THR A 1 179 ? 16.614 6.462 -0.361 1.00 96.69 179 THR A O 1
ATOM 1411 N N . THR A 1 180 ? 16.295 7.166 -2.464 1.00 97.31 180 THR A N 1
ATOM 1412 C CA . THR A 1 180 ? 14.916 6.653 -2.570 1.00 97.31 180 THR A CA 1
ATOM 1413 C C . THR A 1 180 ? 14.845 5.126 -2.413 1.00 97.31 180 THR A C 1
ATOM 1415 O O . THR A 1 180 ? 13.957 4.610 -1.726 1.00 97.31 180 THR A O 1
ATOM 1418 N N . LEU A 1 181 ? 15.779 4.394 -3.025 1.00 97.75 181 LEU A N 1
ATOM 1419 C CA . LEU A 1 181 ? 15.867 2.933 -2.945 1.00 97.75 181 LEU A CA 1
ATOM 1420 C C . LEU A 1 181 ? 16.381 2.458 -1.581 1.00 97.75 181 LEU A C 1
ATOM 1422 O O . LEU A 1 181 ? 15.831 1.511 -1.025 1.00 97.75 181 LEU A O 1
ATOM 1426 N N . GLU A 1 182 ? 17.339 3.163 -0.980 1.00 97.31 182 GLU A N 1
ATOM 1427 C CA . GLU A 1 182 ? 17.790 2.907 0.396 1.00 97.31 182 GLU A CA 1
ATOM 1428 C C . GLU A 1 182 ? 16.639 3.063 1.403 1.00 97.31 182 GLU A C 1
ATOM 1430 O O . GLU A 1 182 ? 16.501 2.277 2.343 1.00 97.31 182 GLU A O 1
ATOM 1435 N N . GLN A 1 183 ? 15.762 4.052 1.207 1.00 97.88 183 GLN A N 1
ATOM 1436 C CA . GLN A 1 183 ? 14.548 4.211 2.012 1.00 97.88 183 GLN A CA 1
ATOM 1437 C C . GLN A 1 183 ? 13.566 3.046 1.813 1.00 97.88 183 GLN A C 1
ATOM 1439 O O . GLN A 1 183 ? 12.888 2.652 2.767 1.00 97.88 183 GLN A O 1
ATOM 1444 N N . LEU A 1 184 ? 13.483 2.480 0.605 1.00 97.81 184 LEU A N 1
ATOM 1445 C CA . LEU A 1 184 ? 12.649 1.311 0.314 1.00 97.81 184 LEU A CA 1
ATOM 1446 C C . LEU A 1 184 ? 13.207 0.049 0.988 1.00 97.81 184 LEU A C 1
ATOM 1448 O O . LEU A 1 184 ? 12.458 -0.659 1.662 1.00 97.81 184 LEU A O 1
ATOM 1452 N N . GLU A 1 185 ? 14.519 -0.187 0.903 1.00 97.00 185 GLU A N 1
ATOM 1453 C CA . GLU A 1 185 ? 15.213 -1.251 1.646 1.00 97.00 185 GLU A CA 1
ATOM 1454 C C . GLU A 1 185 ? 15.028 -1.105 3.154 1.00 97.00 185 GLU A C 1
ATOM 1456 O O . GLU A 1 185 ? 14.730 -2.073 3.854 1.00 97.00 185 GLU A O 1
ATOM 1461 N N . LYS A 1 186 ? 15.147 0.121 3.670 1.00 95.88 186 LYS A N 1
ATOM 1462 C CA . LYS A 1 186 ? 14.912 0.411 5.084 1.00 95.88 186 LYS A CA 1
ATOM 1463 C C . LYS A 1 186 ? 13.473 0.106 5.487 1.00 95.88 186 LYS A C 1
ATOM 1465 O O . LYS A 1 186 ? 13.257 -0.441 6.566 1.00 95.88 186 LYS A O 1
ATOM 1470 N N . SER A 1 187 ? 12.490 0.433 4.644 1.00 95.44 187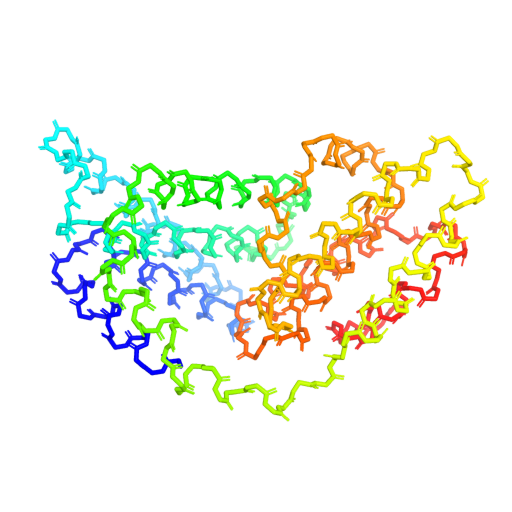 SER A N 1
ATOM 1471 C CA . SER A 1 187 ? 11.098 0.046 4.885 1.00 95.44 187 SER A CA 1
ATOM 1472 C C . SER A 1 187 ? 10.954 -1.471 4.950 1.00 95.44 187 SER A C 1
ATOM 1474 O O . SER A 1 187 ? 10.323 -1.969 5.876 1.00 95.44 187 SER A O 1
ATOM 1476 N N . TYR A 1 188 ? 11.542 -2.199 4.002 1.00 94.12 188 TYR A N 1
ATOM 1477 C CA . TYR A 1 188 ? 11.536 -3.660 3.998 1.00 94.12 188 TYR A CA 1
ATOM 1478 C C . TYR A 1 188 ? 12.140 -4.221 5.297 1.00 94.12 188 TYR A C 1
ATOM 1480 O O . TYR A 1 188 ? 11.492 -4.994 6.003 1.00 94.12 188 TYR A O 1
ATOM 1488 N N . ALA A 1 189 ? 13.339 -3.767 5.671 1.00 92.06 189 ALA A N 1
ATOM 1489 C CA . ALA A 1 189 ? 14.056 -4.239 6.854 1.00 92.06 189 ALA A CA 1
ATOM 1490 C C . ALA A 1 189 ? 13.316 -3.925 8.164 1.00 92.06 189 ALA A C 1
ATOM 1492 O O . ALA A 1 189 ? 13.186 -4.796 9.019 1.00 92.06 189 ALA A O 1
ATOM 1493 N N . ASN A 1 190 ? 12.776 -2.711 8.308 1.00 89.94 190 ASN A N 1
ATOM 1494 C CA . ASN A 1 190 ? 12.043 -2.294 9.508 1.00 89.94 190 ASN A CA 1
ATOM 1495 C C . ASN A 1 190 ? 10.747 -3.084 9.736 1.00 89.94 190 ASN A C 1
ATOM 1497 O O . ASN A 1 190 ? 10.249 -3.115 10.858 1.00 89.94 190 ASN A O 1
ATOM 1501 N N . ASN A 1 191 ? 10.195 -3.696 8.687 1.00 86.25 191 ASN A N 1
ATOM 1502 C CA . ASN A 1 191 ? 9.009 -4.549 8.767 1.00 86.25 191 ASN A CA 1
ATOM 1503 C C . ASN A 1 191 ? 9.374 -6.039 8.685 1.00 86.25 191 ASN A C 1
ATOM 1505 O O . ASN A 1 191 ? 8.541 -6.850 8.283 1.00 86.25 191 ASN A O 1
ATOM 1509 N N . ASN A 1 192 ? 10.619 -6.405 9.021 1.00 85.75 192 ASN A N 1
ATOM 1510 C CA . ASN A 1 192 ? 11.129 -7.779 8.994 1.00 85.75 192 ASN A CA 1
ATOM 1511 C C . ASN A 1 192 ? 10.890 -8.487 7.647 1.00 85.75 192 ASN A C 1
ATOM 1513 O O . ASN A 1 192 ? 10.601 -9.678 7.598 1.00 85.75 192 ASN A O 1
ATOM 1517 N N . GLY A 1 193 ? 10.954 -7.735 6.547 1.00 87.31 193 GLY A N 1
ATOM 1518 C CA . GLY A 1 193 ? 10.749 -8.236 5.191 1.00 87.31 193 GLY A CA 1
ATOM 1519 C C . GLY A 1 193 ? 9.297 -8.494 4.785 1.00 87.31 193 GLY A C 1
ATOM 1520 O O . GLY A 1 193 ? 9.053 -9.033 3.712 1.00 87.31 193 GLY A O 1
ATOM 1521 N N . ARG A 1 194 ? 8.316 -8.100 5.601 1.00 83.75 194 ARG A N 1
ATOM 1522 C CA . ARG A 1 194 ? 6.895 -8.395 5.350 1.00 83.75 194 ARG A CA 1
ATOM 1523 C C . ARG A 1 194 ? 6.173 -7.335 4.536 1.00 83.75 194 ARG A C 1
ATOM 1525 O O . ARG A 1 194 ? 5.195 -7.621 3.856 1.00 83.75 194 ARG A O 1
ATOM 1532 N N . SER A 1 195 ? 6.636 -6.095 4.621 1.00 89.31 195 SER A N 1
ATOM 1533 C CA . SER A 1 195 ? 5.925 -4.966 4.040 1.00 89.31 195 SER A CA 1
ATOM 1534 C C . SER A 1 195 ? 6.870 -3.853 3.627 1.00 89.31 195 SER A C 1
ATOM 1536 O O . SER A 1 195 ? 7.893 -3.593 4.260 1.00 89.31 195 SER A O 1
ATOM 1538 N N . VAL A 1 196 ? 6.480 -3.149 2.570 1.00 93.94 196 VAL A N 1
ATOM 1539 C CA . VAL A 1 196 ? 7.127 -1.918 2.103 1.00 93.94 1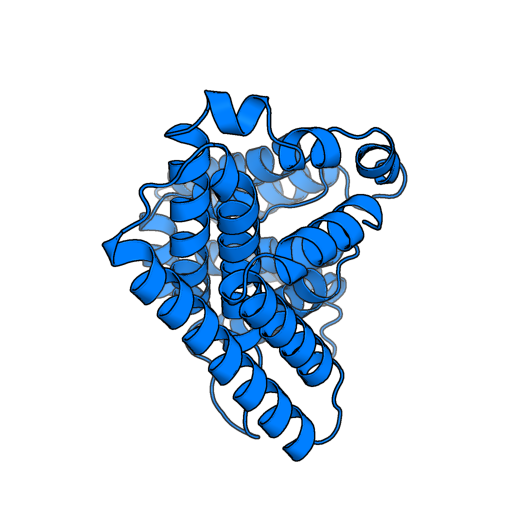96 VAL A CA 1
ATOM 1540 C C . VAL A 1 196 ? 6.193 -0.713 2.182 1.00 93.94 196 VAL A C 1
ATOM 1542 O O . VAL A 1 196 ? 6.504 0.352 1.663 1.00 93.94 196 VAL A O 1
ATOM 1545 N N . ILE A 1 197 ? 5.040 -0.834 2.843 1.00 91.69 197 ILE A N 1
ATOM 1546 C CA . ILE A 1 197 ? 4.046 0.249 2.895 1.00 91.69 197 ILE A CA 1
ATOM 1547 C C . ILE A 1 197 ? 4.586 1.471 3.646 1.00 91.69 197 ILE A C 1
ATOM 1549 O O . ILE A 1 197 ? 4.332 2.606 3.240 1.00 91.69 197 ILE A O 1
ATOM 1553 N N . SER A 1 198 ? 5.409 1.268 4.684 1.00 92.69 198 SER A N 1
ATOM 1554 C CA . SER A 1 198 ? 6.038 2.381 5.409 1.00 92.69 198 SER A CA 1
ATOM 1555 C C . SER A 1 198 ? 7.025 3.193 4.563 1.00 92.69 198 SER A C 1
ATOM 1557 O O . SER A 1 198 ? 7.410 4.284 4.972 1.00 92.69 198 SER A O 1
ATOM 1559 N N . TRP A 1 199 ? 7.404 2.727 3.369 1.00 97.00 199 TRP A N 1
ATOM 1560 C CA . TRP A 1 199 ? 8.202 3.514 2.432 1.00 97.00 199 TRP A CA 1
ATOM 1561 C C . TRP A 1 199 ? 7.500 4.814 2.031 1.00 97.00 199 TRP A C 1
ATOM 1563 O O . TRP A 1 199 ? 8.164 5.838 1.919 1.00 97.00 199 TRP A O 1
ATOM 1573 N N . LEU A 1 200 ? 6.163 4.824 1.937 1.00 95.75 200 LEU A N 1
ATOM 1574 C CA . LEU A 1 200 ? 5.382 6.030 1.615 1.00 95.75 200 LEU A CA 1
ATOM 1575 C C . LEU A 1 200 ? 5.623 7.182 2.600 1.00 95.75 200 LEU A C 1
ATOM 1577 O O . LEU A 1 200 ? 5.526 8.359 2.252 1.00 95.75 200 LEU A O 1
ATOM 1581 N N . VAL A 1 201 ? 5.949 6.830 3.837 1.00 95.56 201 VAL A N 1
ATOM 1582 C CA . VAL A 1 201 ? 6.269 7.752 4.920 1.00 95.56 201 VAL A CA 1
ATOM 1583 C C . VAL A 1 201 ? 7.732 8.217 4.867 1.00 95.56 201 VAL A C 1
ATOM 1585 O O . VAL A 1 201 ? 8.034 9.326 5.303 1.00 95.56 201 VAL A O 1
ATOM 1588 N N . LEU A 1 202 ? 8.636 7.383 4.345 1.00 95.75 202 LEU A N 1
ATOM 1589 C CA . LEU A 1 202 ? 10.070 7.670 4.262 1.00 95.75 202 LEU A CA 1
ATOM 1590 C C . LEU A 1 202 ? 10.437 8.472 3.011 1.00 95.75 202 LEU A C 1
ATOM 1592 O O . LEU A 1 202 ? 11.332 9.309 3.078 1.00 95.75 202 LEU A O 1
ATOM 1596 N N . VAL A 1 203 ? 9.753 8.209 1.896 1.00 96.25 203 VAL A N 1
ATOM 1597 C CA . VAL A 1 203 ? 10.080 8.781 0.591 1.00 96.25 203 VAL A CA 1
ATOM 1598 C C . VAL A 1 203 ? 9.836 10.287 0.538 1.00 96.25 203 VAL A C 1
ATOM 1600 O O . VAL A 1 203 ? 8.837 10.813 1.050 1.00 96.25 203 VAL A O 1
ATOM 1603 N N . GLU A 1 204 ? 10.767 10.996 -0.095 1.00 95.31 204 GLU A N 1
ATOM 1604 C CA . GLU A 1 204 ? 10.707 12.445 -0.238 1.00 95.31 204 GLU A CA 1
ATOM 1605 C C . GLU A 1 204 ? 9.587 12.882 -1.199 1.00 95.31 204 GLU A C 1
ATOM 1607 O O . GLU A 1 204 ? 9.359 12.231 -2.218 1.00 95.31 204 GLU A O 1
ATOM 1612 N N . PRO A 1 205 ? 8.890 14.010 -0.939 1.00 94.75 205 PRO A N 1
ATOM 1613 C CA . PRO A 1 205 ? 7.800 14.477 -1.802 1.00 94.75 205 PRO A CA 1
ATOM 1614 C C . PRO A 1 205 ? 8.191 14.669 -3.275 1.00 94.75 205 PRO A C 1
ATOM 1616 O O . PRO A 1 205 ? 7.356 14.474 -4.155 1.00 94.75 205 PRO A O 1
ATOM 1619 N N . ILE A 1 206 ? 9.449 15.036 -3.542 1.00 95.62 206 ILE A N 1
ATOM 1620 C CA . ILE A 1 206 ? 9.965 15.264 -4.897 1.00 95.62 206 ILE A CA 1
ATOM 1621 C C . ILE A 1 206 ? 9.947 13.993 -5.757 1.00 95.62 206 ILE A C 1
ATOM 1623 O O . ILE A 1 206 ? 9.787 14.088 -6.968 1.00 95.62 206 ILE A O 1
ATOM 1627 N N . PHE A 1 207 ? 9.996 12.801 -5.152 1.00 97.19 207 PHE A N 1
ATOM 1628 C CA . PHE A 1 207 ? 9.824 11.539 -5.875 1.00 97.19 207 PHE A CA 1
ATOM 1629 C C . PHE A 1 207 ? 8.495 11.493 -6.640 1.00 97.19 207 PHE A C 1
ATOM 1631 O O . PHE A 1 207 ? 8.454 11.105 -7.806 1.00 97.19 207 PHE A O 1
ATOM 1638 N N . PHE A 1 208 ? 7.405 11.927 -6.001 1.00 96.12 208 PHE A N 1
ATOM 1639 C CA . PHE A 1 208 ? 6.086 11.919 -6.630 1.00 96.12 208 PHE A CA 1
ATOM 1640 C C . PHE A 1 208 ? 5.977 12.961 -7.743 1.00 96.12 208 PHE A C 1
ATOM 1642 O O . PHE A 1 208 ? 5.344 12.686 -8.752 1.00 96.12 208 PHE A O 1
ATOM 1649 N N . GLN A 1 209 ? 6.659 14.103 -7.612 1.00 95.62 209 GLN A N 1
ATOM 1650 C CA . GLN A 1 209 ? 6.739 15.096 -8.690 1.00 95.62 209 GLN A CA 1
ATOM 1651 C C . GLN A 1 209 ? 7.443 14.511 -9.919 1.00 95.62 209 GLN A C 1
ATOM 1653 O O . GLN A 1 209 ? 6.968 14.660 -11.039 1.00 95.62 209 GLN A O 1
ATOM 1658 N N . LYS A 1 210 ? 8.545 13.781 -9.715 1.00 95.44 210 LYS A N 1
ATOM 1659 C CA . LYS A 1 210 ? 9.255 13.077 -10.792 1.00 95.44 210 LYS A CA 1
ATOM 1660 C C . LYS A 1 210 ? 8.382 12.009 -11.455 1.00 95.44 210 LYS A C 1
ATOM 1662 O O . LYS A 1 210 ? 8.345 11.915 -12.679 1.00 95.44 210 LYS A O 1
ATOM 1667 N N . ALA A 1 211 ? 7.633 11.243 -10.661 1.00 95.62 211 ALA A N 1
ATOM 1668 C CA . ALA A 1 211 ? 6.684 10.261 -11.179 1.00 95.62 211 ALA A CA 1
ATOM 1669 C C . ALA A 1 211 ? 5.530 10.914 -11.968 1.00 95.62 211 ALA A C 1
ATOM 1671 O O . ALA A 1 211 ? 5.172 10.422 -13.033 1.00 95.62 211 ALA A O 1
ATOM 1672 N N . GLU A 1 212 ? 4.982 12.040 -11.498 1.00 94.38 212 GLU A N 1
ATOM 1673 C CA . GLU A 1 212 ? 3.969 12.838 -12.214 1.00 94.38 212 GLU A CA 1
ATOM 1674 C C . GLU A 1 212 ? 4.481 13.375 -13.554 1.00 94.38 212 GLU A C 1
ATOM 1676 O O . GLU A 1 212 ? 3.738 13.405 -14.533 1.00 94.38 212 GLU A O 1
ATOM 1681 N N . LEU A 1 213 ? 5.757 13.764 -13.613 1.00 93.81 213 LEU A N 1
ATOM 1682 C CA . LEU A 1 213 ? 6.426 14.195 -14.844 1.00 93.81 213 LEU A CA 1
ATOM 1683 C C . LEU A 1 213 ? 6.742 13.034 -15.801 1.00 93.81 213 LEU A C 1
ATOM 1685 O O . LEU A 1 213 ? 7.272 13.265 -16.887 1.00 93.81 213 LEU A O 1
ATOM 1689 N N . GLY A 1 214 ? 6.417 11.797 -15.422 1.00 92.06 214 GLY A N 1
ATOM 1690 C CA . GLY A 1 214 ? 6.643 10.613 -16.241 1.00 92.06 214 GLY A CA 1
ATOM 1691 C C . GLY A 1 214 ? 8.098 10.150 -16.271 1.00 92.06 214 GLY A C 1
ATOM 1692 O O . GLY A 1 214 ? 8.481 9.419 -17.186 1.00 92.06 214 GLY A O 1
ATOM 1693 N N . GLU A 1 215 ? 8.928 10.551 -15.298 1.00 92.75 215 GLU A N 1
ATOM 1694 C CA . GLU A 1 215 ? 10.304 10.058 -15.216 1.00 92.75 215 GLU A CA 1
ATOM 1695 C C . GLU A 1 215 ? 10.302 8.531 -15.066 1.00 92.75 215 GLU A C 1
ATOM 1697 O O . GLU A 1 215 ? 9.807 7.975 -14.081 1.00 92.75 215 GLU A O 1
ATOM 1702 N N . THR A 1 216 ? 10.887 7.838 -16.047 1.00 93.69 216 THR A N 1
ATOM 1703 C CA . THR A 1 216 ? 10.812 6.375 -16.149 1.00 93.69 216 THR A CA 1
ATOM 1704 C C . THR A 1 216 ? 11.351 5.681 -14.901 1.00 93.69 216 THR A C 1
ATOM 1706 O O . THR A 1 216 ? 10.730 4.741 -14.419 1.00 93.69 216 THR A O 1
ATOM 1709 N N . ALA A 1 217 ? 12.456 6.169 -14.328 1.00 94.25 217 ALA A N 1
ATOM 1710 C CA . ALA A 1 217 ? 13.026 5.605 -13.105 1.00 94.25 217 ALA A CA 1
ATOM 1711 C C . ALA A 1 217 ? 12.047 5.676 -11.918 1.00 94.25 217 ALA A C 1
ATOM 1713 O O . ALA A 1 217 ? 11.885 4.695 -11.193 1.00 94.25 217 ALA A O 1
ATOM 1714 N N . ALA A 1 218 ? 11.336 6.796 -11.749 1.00 95.88 218 ALA A N 1
ATOM 1715 C CA . ALA A 1 218 ? 10.352 6.955 -10.681 1.00 95.88 218 ALA A CA 1
ATOM 1716 C C . ALA A 1 218 ? 9.144 6.020 -10.873 1.00 95.88 218 ALA A C 1
ATOM 1718 O O . ALA A 1 218 ? 8.709 5.359 -9.927 1.00 95.88 218 ALA A O 1
ATOM 1719 N N . LEU A 1 219 ? 8.646 5.901 -12.107 1.00 96.25 219 LEU A N 1
ATOM 1720 C CA . LEU A 1 219 ? 7.557 4.983 -12.451 1.00 96.25 219 LEU A CA 1
ATOM 1721 C C . LEU A 1 219 ? 7.957 3.507 -12.270 1.00 96.25 219 LEU A C 1
ATOM 1723 O O . LEU A 1 219 ? 7.168 2.721 -11.747 1.00 96.25 219 LEU A O 1
ATOM 1727 N N . VAL A 1 220 ? 9.189 3.130 -12.629 1.00 96.25 220 VAL A N 1
ATOM 1728 C CA . VAL A 1 220 ? 9.726 1.778 -12.396 1.00 96.25 220 VAL A CA 1
ATOM 1729 C C . VAL A 1 220 ? 9.834 1.485 -10.900 1.00 96.25 220 VAL A C 1
ATOM 1731 O O . VAL A 1 220 ? 9.418 0.415 -10.463 1.00 96.25 220 VAL A O 1
ATOM 1734 N N . ILE A 1 221 ? 10.321 2.429 -10.087 1.00 97.44 221 ILE A N 1
ATOM 1735 C CA . ILE A 1 221 ? 10.376 2.263 -8.626 1.00 97.44 221 ILE A CA 1
ATOM 1736 C C . ILE A 1 221 ? 8.968 2.077 -8.042 1.00 97.44 221 ILE A C 1
ATOM 1738 O O . ILE A 1 221 ? 8.776 1.199 -7.199 1.00 97.44 221 ILE A O 1
ATOM 1742 N N . LEU A 1 222 ? 7.967 2.829 -8.516 1.00 97.50 222 LEU A N 1
ATOM 1743 C CA . LEU A 1 222 ? 6.567 2.624 -8.120 1.00 97.50 222 LEU A CA 1
ATOM 1744 C C . LEU A 1 222 ? 6.036 1.243 -8.530 1.00 97.50 222 LEU A C 1
ATOM 1746 O O . LEU A 1 222 ? 5.354 0.596 -7.733 1.00 97.50 222 LEU A O 1
ATOM 1750 N N . ALA A 1 223 ? 6.367 0.758 -9.730 1.00 97.19 223 ALA A N 1
ATOM 1751 C CA . ALA A 1 223 ? 5.993 -0.585 -10.174 1.00 97.19 223 ALA A CA 1
ATOM 1752 C C . ALA A 1 223 ? 6.662 -1.679 -9.319 1.00 97.19 223 ALA A C 1
ATOM 1754 O O . ALA A 1 223 ? 6.014 -2.658 -8.939 1.00 97.19 223 ALA A O 1
ATOM 1755 N N . CYS A 1 224 ? 7.930 -1.495 -8.944 1.00 97.31 224 CYS A N 1
ATOM 1756 C CA . CYS A 1 224 ? 8.633 -2.376 -8.014 1.00 97.31 224 CYS A CA 1
ATOM 1757 C C . CYS A 1 224 ? 7.991 -2.354 -6.622 1.00 97.31 224 CYS A C 1
ATOM 1759 O O . CYS A 1 224 ? 7.772 -3.415 -6.044 1.00 97.31 224 CYS A O 1
ATOM 1761 N N . TRP A 1 225 ? 7.616 -1.183 -6.099 1.00 97.12 225 TRP A N 1
ATOM 1762 C CA . TRP A 1 225 ? 6.894 -1.069 -4.827 1.00 97.12 225 TRP A CA 1
ATOM 1763 C C . TRP A 1 225 ? 5.532 -1.783 -4.864 1.00 97.12 225 TRP A C 1
ATOM 1765 O O . TRP A 1 225 ? 5.198 -2.534 -3.941 1.00 97.12 225 TRP A O 1
ATOM 1775 N N . GLY A 1 226 ? 4.773 -1.621 -5.954 1.00 96.12 226 GLY A N 1
ATOM 1776 C CA . GLY A 1 226 ? 3.530 -2.360 -6.187 1.00 96.12 226 GLY A CA 1
ATOM 1777 C C . GLY A 1 226 ? 3.765 -3.872 -6.218 1.00 96.12 226 GLY A C 1
ATOM 1778 O O . GLY A 1 226 ? 3.065 -4.621 -5.543 1.00 96.12 226 GLY A O 1
ATOM 1779 N N . THR A 1 227 ? 4.813 -4.321 -6.909 1.00 96.38 227 THR A N 1
ATOM 1780 C CA . THR A 1 227 ? 5.197 -5.739 -6.986 1.00 96.38 227 THR A CA 1
ATOM 1781 C C . THR A 1 227 ? 5.606 -6.311 -5.629 1.00 96.38 227 THR A C 1
ATOM 1783 O O . THR A 1 227 ? 5.137 -7.382 -5.245 1.00 96.38 227 THR A O 1
ATOM 1786 N N . LEU A 1 228 ? 6.436 -5.594 -4.869 1.00 95.69 228 LEU A N 1
ATOM 1787 C CA . LEU A 1 228 ? 6.828 -5.970 -3.509 1.00 95.69 228 LEU A CA 1
ATOM 1788 C C . LEU A 1 228 ? 5.589 -6.103 -2.609 1.00 95.69 228 LEU A C 1
ATOM 1790 O O . LEU A 1 228 ? 5.453 -7.081 -1.878 1.00 95.69 228 LEU A O 1
ATOM 1794 N N . SER A 1 229 ? 4.614 -5.203 -2.748 1.00 93.25 229 SER A N 1
ATOM 1795 C CA . SER A 1 229 ? 3.336 -5.298 -2.029 1.00 93.25 229 SER A CA 1
ATOM 1796 C C . SER A 1 229 ? 2.546 -6.580 -2.361 1.00 93.25 229 SER A C 1
ATOM 1798 O O . SER A 1 229 ? 1.778 -7.057 -1.527 1.00 93.25 229 SER A O 1
ATOM 1800 N N . VAL A 1 230 ? 2.747 -7.195 -3.534 1.00 92.31 230 VAL A N 1
ATOM 1801 C CA . VAL A 1 230 ? 2.123 -8.484 -3.893 1.00 92.31 230 VAL A CA 1
ATOM 1802 C C . VAL A 1 230 ? 2.814 -9.677 -3.228 1.00 92.31 230 VAL A C 1
ATOM 1804 O O . VAL A 1 230 ? 2.140 -10.639 -2.853 1.00 92.31 230 VAL A O 1
ATOM 1807 N N . ILE A 1 231 ? 4.146 -9.652 -3.128 1.00 91.06 231 ILE A N 1
ATOM 1808 C CA . ILE A 1 231 ? 4.940 -10.851 -2.805 1.00 91.06 231 ILE A CA 1
ATOM 1809 C C . ILE A 1 231 ? 5.387 -10.943 -1.345 1.00 91.06 231 ILE A C 1
ATOM 1811 O O . ILE A 1 231 ? 5.682 -12.045 -0.885 1.00 91.06 231 ILE A O 1
ATOM 1815 N N . LEU A 1 232 ? 5.452 -9.823 -0.619 1.00 86.44 232 LEU A N 1
ATOM 1816 C CA . LEU A 1 232 ? 5.984 -9.809 0.748 1.00 86.44 232 LEU A CA 1
ATOM 1817 C C . LEU A 1 232 ? 4.961 -10.268 1.795 1.00 86.44 232 LEU A C 1
ATOM 1819 O O . LEU A 1 232 ? 5.319 -10.967 2.746 1.00 86.44 232 LEU A O 1
ATOM 1823 N N . GLU A 1 233 ? 3.683 -9.940 1.593 1.00 78.31 233 GLU A N 1
ATOM 1824 C CA . GLU A 1 233 ? 2.612 -10.242 2.540 1.00 78.31 233 GLU A CA 1
ATOM 1825 C C . GLU A 1 233 ? 1.464 -11.022 1.891 1.00 78.31 233 GLU A C 1
ATOM 1827 O O . GLU A 1 233 ? 0.942 -10.669 0.830 1.00 78.31 233 GLU A O 1
ATOM 1832 N N . ASP A 1 234 ? 1.020 -12.091 2.559 1.00 80.69 234 ASP A N 1
ATOM 1833 C CA . ASP A 1 234 ? -0.150 -12.869 2.140 1.00 80.69 234 ASP A CA 1
ATOM 1834 C C . ASP A 1 234 ? -1.456 -12.222 2.623 1.00 80.69 234 ASP A C 1
ATOM 1836 O O . ASP A 1 234 ? -2.218 -12.794 3.401 1.00 80.69 234 ASP A O 1
ATOM 1840 N N . ILE A 1 235 ? -1.689 -10.978 2.196 1.00 86.50 235 ILE A N 1
ATOM 1841 C CA . ILE A 1 235 ? -2.894 -10.221 2.534 1.00 86.50 235 ILE A CA 1
ATOM 1842 C C . ILE A 1 235 ? -3.611 -9.795 1.253 1.00 86.50 235 ILE A C 1
ATOM 1844 O O . ILE A 1 235 ? -3.007 -9.235 0.336 1.00 86.50 235 ILE A O 1
ATOM 1848 N N . TRP A 1 236 ? -4.923 -10.058 1.200 1.00 91.81 236 TRP A N 1
ATOM 1849 C CA . TRP A 1 236 ? -5.748 -9.885 -0.001 1.00 91.81 236 TRP A CA 1
ATOM 1850 C C . TRP A 1 236 ? -5.620 -8.485 -0.615 1.00 91.81 236 TRP A C 1
ATOM 1852 O O . TRP A 1 236 ? -5.416 -8.366 -1.822 1.00 91.81 236 TRP A O 1
ATOM 1862 N N . TRP A 1 237 ? -5.688 -7.434 0.210 1.00 92.94 237 TRP A N 1
ATOM 1863 C CA . TRP A 1 237 ? -5.726 -6.055 -0.274 1.00 92.94 237 TRP A CA 1
ATOM 1864 C C . TRP A 1 237 ? -4.380 -5.640 -0.854 1.00 92.94 237 TRP A C 1
ATOM 1866 O O . TRP A 1 237 ? -4.349 -4.961 -1.873 1.00 92.94 237 TRP A O 1
ATOM 1876 N N . SER A 1 238 ? -3.276 -6.091 -0.253 1.00 92.50 238 SER A N 1
ATOM 1877 C CA . SER A 1 238 ? -1.920 -5.760 -0.700 1.00 92.50 238 SER A CA 1
ATOM 1878 C C . SER A 1 238 ? -1.637 -6.420 -2.047 1.00 92.50 238 SER A C 1
ATOM 1880 O O . SER A 1 238 ? -1.174 -5.777 -2.988 1.00 92.50 238 SER A O 1
ATOM 1882 N N . LYS A 1 239 ? -2.053 -7.685 -2.192 1.00 92.56 239 LYS A N 1
ATOM 1883 C CA . LYS A 1 239 ? -2.010 -8.420 -3.461 1.00 92.56 239 LYS A CA 1
ATOM 1884 C C . LYS A 1 239 ? -2.901 -7.817 -4.536 1.00 92.56 239 LYS A C 1
ATOM 1886 O O . LYS A 1 239 ? -2.545 -7.856 -5.710 1.00 92.56 239 LYS A O 1
ATOM 1891 N N . TYR A 1 240 ? -4.085 -7.341 -4.171 1.00 94.50 240 TYR A N 1
ATOM 1892 C CA . TYR A 1 240 ? -4.997 -6.699 -5.109 1.00 94.50 240 TYR A CA 1
ATOM 1893 C C . TYR A 1 240 ? -4.436 -5.349 -5.571 1.00 94.50 240 TYR A C 1
ATOM 1895 O O . TYR A 1 240 ? -4.213 -5.153 -6.764 1.00 94.50 240 TYR A O 1
ATOM 1903 N N . ALA A 1 241 ? -4.118 -4.461 -4.628 1.00 94.94 241 ALA A N 1
ATOM 1904 C CA . ALA A 1 241 ? -3.615 -3.124 -4.913 1.00 94.94 241 ALA A CA 1
ATOM 1905 C C . ALA A 1 241 ? -2.288 -3.160 -5.679 1.00 94.94 241 ALA A C 1
ATOM 1907 O O . ALA A 1 241 ? -2.155 -2.495 -6.703 1.00 94.94 241 ALA A O 1
ATOM 1908 N N . GLY A 1 242 ? -1.333 -3.983 -5.234 1.00 95.19 242 GLY A N 1
ATOM 1909 C CA . GLY A 1 242 ? -0.036 -4.126 -5.890 1.00 95.19 242 GLY A CA 1
ATOM 1910 C C . GLY A 1 242 ? -0.154 -4.565 -7.351 1.00 95.19 242 GLY A C 1
ATOM 1911 O O . GLY A 1 242 ? 0.518 -4.004 -8.212 1.00 95.19 242 GLY A O 1
ATOM 1912 N N . ARG A 1 243 ? -1.071 -5.494 -7.661 1.00 94.94 243 ARG A N 1
ATOM 1913 C CA . ARG A 1 243 ? -1.350 -5.904 -9.048 1.00 94.94 243 ARG A CA 1
ATOM 1914 C C . ARG A 1 243 ? -1.942 -4.772 -9.876 1.00 94.94 243 ARG A C 1
ATOM 1916 O O . ARG A 1 243 ? -1.398 -4.466 -10.930 1.00 94.94 243 ARG A O 1
ATOM 1923 N N . ARG A 1 244 ? -2.984 -4.105 -9.370 1.00 94.69 244 ARG A N 1
ATOM 1924 C CA . ARG A 1 244 ? -3.631 -2.973 -10.055 1.00 94.69 244 ARG A CA 1
ATOM 1925 C C . ARG A 1 244 ? -2.651 -1.829 -10.340 1.00 94.69 244 ARG A C 1
ATOM 1927 O O . ARG A 1 244 ? -2.696 -1.253 -11.420 1.00 94.69 244 ARG A O 1
ATOM 1934 N N . ILE A 1 245 ? -1.736 -1.539 -9.411 1.00 96.00 245 ILE A N 1
ATOM 1935 C CA . ILE A 1 245 ? -0.669 -0.543 -9.599 1.00 96.00 245 ILE A CA 1
ATOM 1936 C C . ILE A 1 245 ? 0.234 -0.919 -10.776 1.00 96.00 245 ILE A C 1
ATOM 1938 O O . ILE A 1 245 ? 0.487 -0.086 -11.643 1.00 96.00 245 ILE A O 1
ATOM 1942 N N . VAL A 1 246 ? 0.721 -2.162 -10.820 1.00 95.94 246 VAL A N 1
ATOM 1943 C CA . VAL A 1 246 ? 1.624 -2.612 -11.892 1.00 95.94 246 VAL A CA 1
ATOM 1944 C C . VAL A 1 246 ? 0.894 -2.664 -13.237 1.00 95.94 246 VAL A C 1
ATOM 1946 O O . VAL A 1 246 ? 1.464 -2.254 -14.244 1.00 95.94 246 VAL A O 1
ATOM 1949 N N . GLU A 1 247 ? -0.363 -3.115 -13.262 1.00 93.38 247 GLU A N 1
ATOM 1950 C CA . GLU A 1 247 ? -1.210 -3.118 -14.463 1.00 93.38 247 GLU A CA 1
ATOM 1951 C C . GLU A 1 247 ? -1.379 -1.710 -15.037 1.00 93.38 247 GLU A C 1
ATOM 1953 O O . GLU A 1 247 ? -1.137 -1.497 -16.222 1.00 93.38 247 GLU A O 1
ATOM 1958 N N . GLU A 1 248 ? -1.738 -0.735 -14.206 1.00 92.56 248 GLU A N 1
ATOM 1959 C CA . GLU A 1 248 ? -1.976 0.635 -14.663 1.00 92.56 248 GLU A CA 1
ATOM 1960 C C . GLU A 1 248 ? -0.679 1.304 -15.149 1.00 92.56 248 GLU A C 1
ATOM 1962 O O . GLU A 1 248 ? -0.646 1.919 -16.218 1.00 92.56 248 GLU A O 1
ATOM 1967 N N . LEU A 1 249 ? 0.427 1.109 -14.419 1.00 93.50 249 LEU A N 1
ATOM 1968 C CA . LEU A 1 249 ? 1.743 1.625 -14.806 1.00 93.50 249 LEU A CA 1
ATOM 1969 C C . LEU A 1 249 ? 2.308 0.946 -16.058 1.00 93.50 249 LEU A C 1
ATOM 1971 O O . LEU A 1 249 ? 3.097 1.564 -16.772 1.00 93.50 249 LEU A O 1
ATOM 1975 N N . SER A 1 250 ? 1.902 -0.292 -16.362 1.00 90.38 250 SER A N 1
ATOM 1976 C CA . SER A 1 250 ? 2.387 -1.014 -17.544 1.00 90.38 250 SER A CA 1
ATOM 1977 C C . SER A 1 250 ? 2.074 -0.276 -18.845 1.00 90.38 250 SER A C 1
ATOM 1979 O O . SER A 1 250 ? 2.896 -0.270 -19.757 1.00 90.38 250 SER A O 1
ATOM 1981 N N . SER A 1 251 ? 0.929 0.412 -18.910 1.00 86.00 251 SER A N 1
ATOM 1982 C CA . SER A 1 251 ? 0.532 1.205 -20.075 1.00 86.00 251 SER A CA 1
ATOM 1983 C C . SER A 1 251 ? 1.454 2.410 -20.299 1.00 86.00 251 SER A C 1
ATOM 1985 O O . SER A 1 251 ? 1.797 2.713 -21.439 1.00 86.00 251 SER A O 1
ATOM 1987 N N . GLN A 1 252 ? 1.908 3.048 -19.215 1.00 87.31 252 GLN A N 1
ATOM 1988 C CA . GLN A 1 252 ? 2.800 4.213 -19.238 1.00 87.31 252 GLN A CA 1
ATOM 1989 C C . GLN A 1 252 ? 4.256 3.820 -19.495 1.00 87.31 252 GLN A C 1
ATOM 1991 O O . GLN A 1 252 ? 5.015 4.571 -20.100 1.00 87.31 252 GLN A O 1
ATOM 1996 N N . LEU A 1 253 ? 4.644 2.631 -19.034 1.00 89.00 253 LEU A N 1
ATOM 1997 C CA . LEU A 1 253 ? 5.983 2.076 -19.211 1.00 89.00 253 LEU A CA 1
ATOM 1998 C C . LEU A 1 253 ? 6.119 1.271 -20.511 1.00 89.00 253 LEU A C 1
ATOM 2000 O O . LEU A 1 253 ? 7.217 0.823 -20.848 1.00 89.00 253 LEU A O 1
ATOM 2004 N N . ASN A 1 254 ? 5.037 1.095 -21.271 1.00 84.38 254 ASN A N 1
ATOM 2005 C CA . ASN A 1 254 ? 5.096 0.430 -22.562 1.00 84.38 254 ASN A CA 1
ATOM 2006 C C . ASN A 1 254 ? 5.894 1.279 -23.563 1.00 84.38 254 ASN A C 1
ATOM 2008 O O . ASN A 1 254 ? 5.613 2.459 -23.763 1.00 84.38 254 ASN A O 1
ATOM 2012 N N . GLY A 1 255 ? 6.902 0.679 -24.195 1.00 75.69 255 GLY A N 1
ATOM 2013 C CA . GLY A 1 255 ? 7.803 1.394 -25.101 1.00 75.69 255 GLY A CA 1
ATOM 2014 C C . GLY A 1 255 ? 8.802 2.323 -24.404 1.00 75.69 255 GLY A C 1
ATOM 2015 O O . GLY A 1 255 ? 9.446 3.120 -25.087 1.00 75.69 255 GLY A O 1
ATOM 2016 N N . CYS A 1 256 ? 8.960 2.223 -23.076 1.00 81.81 256 CYS A N 1
ATOM 2017 C CA . CYS A 1 256 ? 10.078 2.863 -22.391 1.00 81.81 256 CYS A CA 1
ATOM 2018 C C . CYS A 1 256 ? 11.423 2.257 -22.833 1.00 81.81 256 CYS A C 1
ATOM 2020 O O . CYS A 1 256 ? 11.482 1.256 -23.552 1.00 81.81 256 CYS A O 1
ATOM 2022 N N . ASP A 1 257 ? 12.518 2.897 -22.422 1.00 84.44 257 ASP A N 1
ATOM 2023 C CA . ASP A 1 257 ? 13.866 2.449 -22.758 1.00 84.44 257 ASP A CA 1
ATOM 2024 C C . ASP A 1 257 ? 14.064 0.962 -22.420 1.00 84.44 257 ASP A C 1
ATOM 2026 O O . ASP A 1 257 ? 13.831 0.517 -21.294 1.00 84.44 257 ASP A O 1
ATOM 2030 N N . SER A 1 258 ? 14.545 0.211 -23.413 1.00 87.88 258 SER A N 1
ATOM 2031 C CA . SER A 1 258 ? 14.783 -1.230 -23.351 1.00 87.88 258 SER A CA 1
ATOM 2032 C C . SER A 1 258 ? 15.618 -1.693 -22.153 1.00 87.88 258 SER A C 1
ATOM 2034 O O . SER A 1 258 ? 15.489 -2.850 -21.747 1.00 87.88 258 SER A O 1
ATOM 2036 N N . ARG A 1 259 ? 16.424 -0.805 -21.552 1.00 90.50 259 ARG A N 1
ATOM 2037 C CA . ARG A 1 259 ? 17.178 -1.085 -20.319 1.00 90.50 259 ARG A CA 1
ATOM 2038 C C . ARG A 1 259 ? 16.278 -1.530 -19.155 1.00 90.50 259 ARG A C 1
ATOM 2040 O O . ARG A 1 259 ? 16.649 -2.401 -18.375 1.00 90.50 259 ARG A O 1
ATOM 2047 N N . TRP A 1 260 ? 15.043 -1.030 -19.097 1.00 92.38 260 TRP A N 1
ATOM 2048 C CA . TRP A 1 260 ? 14.080 -1.347 -18.038 1.00 92.38 260 TRP A CA 1
ATOM 2049 C C . TRP A 1 260 ? 13.330 -2.666 -18.242 1.00 92.38 260 TRP A C 1
ATOM 2051 O O . TRP A 1 260 ? 12.696 -3.160 -17.307 1.00 92.38 260 TRP A O 1
ATOM 2061 N N . ASN A 1 261 ? 13.424 -3.275 -19.430 1.00 91.19 261 ASN A N 1
ATOM 2062 C CA . ASN A 1 261 ? 12.641 -4.459 -19.789 1.00 91.19 261 ASN A CA 1
ATOM 2063 C C . ASN A 1 261 ? 12.832 -5.616 -18.804 1.00 91.19 261 ASN A C 1
ATOM 2065 O O . ASN A 1 261 ? 11.860 -6.276 -18.452 1.00 91.19 261 ASN A O 1
ATOM 2069 N N . GLY A 1 262 ? 14.059 -5.856 -18.331 1.00 92.25 262 GLY A N 1
ATOM 2070 C CA . GLY A 1 262 ? 14.334 -6.940 -17.383 1.00 92.25 262 GLY A CA 1
ATOM 2071 C C . GLY A 1 262 ? 13.590 -6.769 -16.055 1.00 92.25 262 GLY A C 1
ATOM 2072 O O . GLY A 1 262 ? 12.971 -7.713 -15.563 1.00 92.25 262 GLY A O 1
ATOM 2073 N N . ILE A 1 263 ? 13.595 -5.549 -15.513 1.00 94.94 263 ILE A N 1
ATOM 2074 C CA . ILE A 1 263 ? 12.919 -5.214 -14.252 1.00 94.94 263 ILE A CA 1
ATOM 2075 C C . ILE A 1 263 ? 11.401 -5.262 -14.439 1.00 94.94 263 ILE A C 1
ATOM 2077 O O . ILE A 1 263 ? 10.699 -5.867 -13.632 1.00 94.94 263 ILE A O 1
ATOM 2081 N N . MET A 1 264 ? 10.885 -4.711 -15.539 1.00 94.50 264 MET A N 1
ATOM 2082 C CA . MET A 1 264 ? 9.445 -4.725 -15.806 1.00 94.50 264 MET A CA 1
ATOM 2083 C C . MET A 1 264 ? 8.904 -6.134 -16.044 1.00 94.50 264 MET A C 1
ATOM 2085 O O . MET A 1 264 ? 7.848 -6.478 -15.518 1.00 94.50 264 MET A O 1
ATOM 2089 N N . GLN A 1 265 ? 9.652 -6.992 -16.738 1.00 92.56 265 GLN A N 1
ATOM 2090 C CA . GLN A 1 265 ? 9.292 -8.403 -16.889 1.00 92.56 265 GLN A CA 1
ATOM 2091 C C . GLN A 1 265 ? 9.271 -9.142 -15.545 1.00 92.56 265 GLN A C 1
ATOM 2093 O O . GLN A 1 265 ? 8.396 -9.981 -15.312 1.00 92.56 265 GLN A O 1
ATOM 2098 N N . TRP A 1 266 ? 10.182 -8.809 -14.623 1.00 94.62 266 TRP A N 1
ATOM 2099 C CA . TRP A 1 266 ? 10.107 -9.312 -13.252 1.00 94.62 266 TRP A CA 1
ATOM 2100 C C . TRP A 1 266 ? 8.824 -8.837 -12.551 1.00 94.62 266 TRP A C 1
ATOM 2102 O O . TRP A 1 266 ? 8.090 -9.682 -12.032 1.00 94.62 266 TRP A O 1
ATOM 2112 N N . CYS A 1 267 ? 8.497 -7.540 -12.612 1.00 95.00 267 CYS A N 1
ATOM 2113 C CA . CYS A 1 267 ? 7.263 -6.987 -12.041 1.00 95.00 267 CYS A CA 1
ATOM 2114 C C . CYS A 1 267 ? 6.015 -7.713 -12.563 1.00 95.00 267 CYS A C 1
ATOM 2116 O O . CYS A 1 267 ? 5.200 -8.199 -11.777 1.00 95.00 267 CYS A O 1
ATOM 2118 N N . TYR A 1 268 ? 5.891 -7.870 -13.884 1.00 92.94 268 TYR A N 1
ATOM 2119 C CA . TYR A 1 268 ? 4.739 -8.524 -14.515 1.00 92.94 268 TYR A CA 1
ATOM 2120 C C . TYR A 1 268 ? 4.602 -9.988 -14.104 1.00 92.94 268 TYR A C 1
ATOM 2122 O O . TYR A 1 268 ? 3.506 -10.443 -13.762 1.00 92.94 268 TYR A O 1
ATOM 2130 N N . LYS A 1 269 ? 5.722 -10.720 -14.056 1.00 92.44 269 LYS A N 1
ATOM 2131 C CA . LYS A 1 269 ? 5.741 -12.123 -13.636 1.00 92.44 269 LYS A CA 1
ATOM 2132 C C . LYS A 1 269 ? 5.253 -12.289 -12.197 1.00 92.44 269 LYS A C 1
ATOM 2134 O O . LYS A 1 269 ? 4.438 -13.173 -11.931 1.00 92.44 269 LYS A O 1
ATOM 2139 N N . GLN A 1 270 ? 5.739 -11.457 -11.278 1.00 90.88 270 GLN A N 1
ATOM 2140 C CA . GLN A 1 270 ? 5.367 -11.533 -9.862 1.00 90.88 270 GLN A CA 1
ATOM 2141 C C . GLN A 1 270 ? 3.926 -11.068 -9.616 1.00 90.88 270 GLN A C 1
ATOM 2143 O O . GLN A 1 270 ? 3.187 -11.707 -8.866 1.00 90.88 270 GLN A O 1
ATOM 2148 N N . ALA A 1 271 ? 3.490 -10.016 -10.313 1.00 87.25 271 ALA A N 1
ATOM 2149 C CA . ALA A 1 271 ? 2.111 -9.538 -10.289 1.00 87.25 271 ALA A CA 1
ATOM 2150 C C . ALA A 1 271 ? 1.127 -10.490 -11.005 1.00 87.25 271 ALA A C 1
ATOM 2152 O O . ALA A 1 271 ? -0.083 -10.307 -10.906 1.00 87.25 271 ALA A O 1
ATOM 2153 N N . ARG A 1 272 ? 1.615 -11.540 -11.685 1.00 85.56 272 ARG A N 1
ATOM 2154 C CA . ARG A 1 272 ? 0.807 -12.474 -12.493 1.00 85.56 272 ARG A CA 1
ATOM 2155 C C . ARG A 1 272 ? -0.036 -11.762 -13.554 1.00 85.56 272 ARG A C 1
ATOM 2157 O O . ARG A 1 272 ? -1.158 -12.173 -13.839 1.00 85.56 272 ARG A O 1
ATOM 2164 N N . ILE A 1 273 ? 0.516 -10.705 -14.138 1.00 72.69 273 ILE A N 1
ATOM 2165 C CA . ILE A 1 273 ? -0.089 -10.013 -15.272 1.00 72.69 273 ILE A CA 1
ATOM 2166 C C . ILE A 1 273 ? 0.248 -10.843 -16.512 1.00 72.69 273 ILE A C 1
ATOM 2168 O O . ILE A 1 273 ? 1.418 -11.064 -16.824 1.00 72.69 273 ILE A O 1
ATOM 2172 N N . HIS A 1 274 ? -0.770 -11.388 -17.177 1.00 47.38 274 HIS A N 1
ATOM 2173 C CA . HIS A 1 274 ? -0.607 -12.229 -18.363 1.00 47.38 274 HIS A CA 1
ATOM 2174 C C . HIS A 1 274 ? -0.941 -11.428 -19.627 1.00 47.38 274 HIS A C 1
ATOM 2176 O O . HIS A 1 274 ? -2.021 -10.853 -19.707 1.00 47.38 274 HIS A O 1
ATOM 2182 N N . GLY A 1 275 ? -0.053 -11.447 -20.630 1.00 50.34 275 GLY A N 1
ATOM 2183 C CA . GLY A 1 275 ? -0.342 -10.916 -21.971 1.00 50.34 275 GLY A CA 1
ATOM 2184 C C . GLY A 1 275 ? 0.376 -9.626 -22.385 1.00 50.34 275 GLY A C 1
ATOM 2185 O O . GLY A 1 275 ? -0.088 -8.991 -23.329 1.00 50.34 275 GLY A O 1
ATOM 2186 N N . LEU A 1 276 ? 1.484 -9.259 -21.729 1.00 45.41 276 LEU A N 1
ATOM 2187 C CA . LEU A 1 276 ? 2.399 -8.186 -22.151 1.00 45.41 276 LEU A CA 1
ATOM 2188 C C . LEU A 1 276 ? 3.799 -8.736 -22.438 1.00 45.41 276 LEU A C 1
ATOM 2190 O O . LEU A 1 276 ? 4.297 -9.532 -21.607 1.00 45.41 276 LEU A O 1
#

Secondary structure (DSSP, 8-state):
-HHHHHHHHHHHHH-HHHHHHHHHHHHHHHHHH--SHHHHHHHHHHHHHHHHHHHHHHHHHHTS----TTTHHHHHHHHHHHHHHHHHHHTS-SSTTPPPPPHHHHHHHHHHHHHHHHHHHHHTHHHHHH-HHHHHHT-HHHHGGGGG-SS-HHHHHHHHHHHHHHHTTSTTTHHHHHHHHHHHHHHHHHTTTS--TTHHHHS-HHHHHHHHTT-HHHHHHHHHHHHHHHHS---HHHHHHHHHHHHHHHHHHTT--GGGHHHHHHHHHHHT----

Foldseek 3Di:
DVLVVVVLVVLCVVAVLSVLLVQLLVLLLQLLPDPDLQSVLVSLVSNVVSLVVSVVSVVVPVVPDDDDLVCLVSVLSSLVSNLLSLLSSQLRPSHPPDDGDPPLVSLVVSLVSLQVSVCSCVVPVVSVVVDVVVVVCPDVVVVVVLPDAPADLVNLVVLLVLLLVLCVVPVPCSVLSNQLSVLQSVCCVVSSNQASSCSSVVRDPVLSVCVVVLPVSSLLVQLVNLLSLLRRHPDPSSLSSSLSSLVVSCVSCVPPDPSCVVSNVVSCVSNVPPDD